Protein AF-0000000076751255 (afdb_homodimer)

Secondary structure (DSSP, 8-state):
---HHHHHHHTSS--EEEEETTS-SS---EEE--EE-TTS-EEEEE-TTSHHHHHHHH--EEEEEEE--TTSPPEEEEEEEEEEEE-TTHHHHHHHHHHHHS-TTSHHHHHHHHHHHHS--EEEEEEEEEEEEEE-/---HHHHHHHTSS--EEEEETTS-SS---EEE--EE-TTS-EEEEE-TTSHHHHHHHH--EEEEEEE--TTSPPEEEEEEEEEEEE-TTHHHHHHHHHHHHS-TTSHHHHHHHHHHHHS--EEEEEEEEEEEEEE-

Radius of gyration: 18.72 Å; Cα contacts (8 Å, |Δi|>4): 586; chains: 2; bounding box: 38×51×43 Å

Organism: NCBI:txid927661

Solvent-accessible surface area (backbone atoms only — not comparable to full-atom values): 14545 Å² total; per-residue (Å²): 122,84,44,74,68,52,50,60,59,52,68,45,79,54,59,26,35,39,23,55,45,58,52,60,86,41,41,73,54,40,82,37,69,65,42,70,46,93,87,64,34,41,34,33,64,43,49,74,82,38,67,67,52,58,30,35,75,76,32,37,33,27,18,37,31,34,57,54,58,69,89,45,62,57,33,36,42,36,40,26,23,46,46,48,82,37,66,72,63,14,61,61,48,50,51,54,48,46,61,61,56,43,65,62,85,38,68,69,46,40,49,50,49,54,55,57,65,71,46,73,47,20,21,40,36,33,43,66,75,44,65,47,71,49,77,96,121,85,45,73,66,50,50,60,60,53,69,48,78,54,58,28,35,39,23,53,43,56,52,60,85,40,42,74,53,41,82,37,71,64,41,71,44,95,88,64,33,40,34,32,65,44,50,74,84,36,67,66,53,59,31,36,76,75,32,37,34,26,17,38,31,34,58,55,58,68,89,45,62,56,32,36,41,35,41,27,22,47,46,47,82,35,67,72,62,14,61,61,49,50,51,54,47,45,60,62,56,43,66,62,86,39,66,71,47,40,50,50,48,53,55,57,64,70,44,73,46,20,20,41,38,31,42,67,75,46,65,50,72,50,76,97

Nearest PDB structures (foldseek):
  1vl7-assembly1_B  TM=7.101E-01  e=4.557E-07  Nostoc sp. PCC 7120 = FACHB-418
  2i02-assembly1_B  TM=7.663E-01  e=2.237E-06  Nostoc punctiforme PCC 73102
  2re7-assembly1_A-2  TM=7.285E-01  e=1.141E-06  Psychrobacter arcticus 273-4
  6vna-assembly1_A  TM=6.324E-01  e=8.403E-07  Paracoccus denitrificans PD1222
  2hhz-assembly1_A  TM=6.843E-01  e=1.300E-03  Streptococcus suis 89/1591

Foldseek 3Di:
DQDPVNQVVLLALFWKWKWDPQADVVTDTDTFFWHCDPVRKIKGKDACPDPSVVSCVVPQKMKIKTWDDPVDFTKMKMFIAGKDKAQPCRLVRLVVRLVRNHDCVPVVSVVVNVVVSVGRMIMIIGDGPDMDMDGD/DQDPVNQVVLLALFWKWKWDPQADVVTDTDTFFWHCDPVRKIKGKDACPDPSVVSCVVPQKMKIKTWDDPVDFTKMKMFIAGKDKAQPCRLVRLVVRLVRNHDCVPVVSVVVNVVVSVGRMIMIIGDGPDMDMDGD

InterPro domains:
  IPR011576 Pyridoxamine 5'-phosphate oxidase, N-terminal [PF01243] (3-101)
  IPR012349 FMN-binding split barrel [G3DSA:2.30.110.10] (2-134)
  IPR052019 F420H(2)-dependent biliverdin reductase/Heme oxygenase [PTHR35176] (2-105)

pLDDT: mean 97.46, std 2.15, range [82.62, 98.94]

Sequence (272 aa):
MLTAEDLEFLARPLLGFLTVAAGPTPPQPRPVWFEAADDGTVQLFTGPASVKVKRLSRDPRASIVVAAPVEERERWVSVAGRVTVEADGAHELAARLAAKYWDLDDPARAEDLKNLLAEEQVRLVIHPDAVHRFSYMLTAEDLEFLARPLLGFLTVAAGPTPPQPRPVWFEAADDGTVQLFTGPASVKVKRLSRDPRASIVVAAPVEERERWVSVAGRVTVEADGAHELAARLAAKYWDLDDPARAEDLKNLLAEEQVRLVIHPDAVHRFSY

Structure (mmCIF, N/CA/C/O backbone):
data_AF-0000000076751255-model_v1
#
loop_
_entity.id
_entity.type
_entity.pdbx_description
1 polymer "Pyridoxamine 5'-phosphate oxidase"
#
loop_
_atom_site.group_PDB
_atom_site.id
_atom_site.type_symbol
_atom_site.label_atom_id
_atom_site.label_alt_id
_atom_site.label_comp_id
_atom_site.label_asym_id
_atom_site.label_entity_id
_atom_site.label_seq_id
_atom_site.pdbx_PDB_ins_code
_atom_site.Cartn_x
_atom_site.Cartn_y
_atom_site.Cartn_z
_atom_site.occupancy
_atom_site.B_iso_or_equiv
_atom_site.auth_seq_id
_atom_site.auth_comp_id
_atom_site.auth_asym_id
_atom_site.auth_atom_id
_atom_site.pdbx_PDB_model_num
ATOM 1 N N . MET A 1 1 ? -5.867 12.898 -15.117 1 87.56 1 MET A N 1
ATOM 2 C CA . MET A 1 1 ? -6.629 13.68 -14.148 1 87.56 1 MET A CA 1
ATOM 3 C C . MET A 1 1 ? -7.609 12.789 -13.383 1 87.56 1 MET A C 1
ATOM 5 O O . MET A 1 1 ? -8.062 11.766 -13.898 1 87.56 1 MET A O 1
ATOM 9 N N . 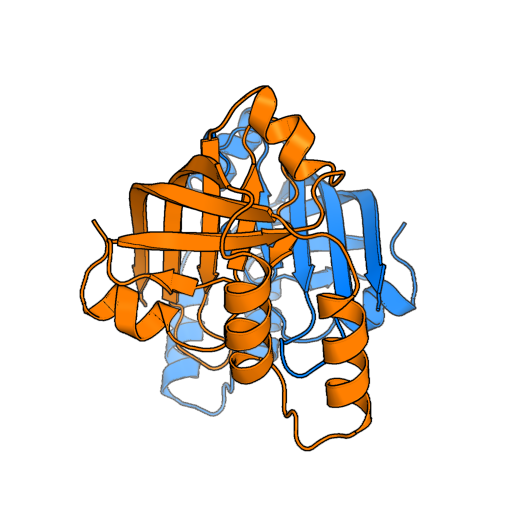LEU A 1 2 ? -7.805 13.164 -12.055 1 96.12 2 LEU A N 1
ATOM 10 C CA . LEU A 1 2 ? -8.766 12.422 -11.242 1 96.12 2 LEU A CA 1
ATOM 11 C C . LEU A 1 2 ? -10.18 12.617 -11.773 1 96.12 2 LEU A C 1
ATOM 13 O O . LEU A 1 2 ? -10.602 13.742 -12.039 1 96.12 2 LEU A O 1
ATOM 17 N N . THR A 1 3 ? -10.875 11.586 -11.953 1 95.75 3 THR A N 1
ATOM 18 C CA . THR A 1 3 ? -12.273 11.641 -12.375 1 95.75 3 THR A CA 1
ATOM 19 C C . THR A 1 3 ? -13.195 11.797 -11.172 1 95.75 3 THR A C 1
ATOM 21 O O . THR A 1 3 ? -12.75 11.711 -10.023 1 95.75 3 THR A O 1
ATOM 24 N N . ALA A 1 4 ? -14.469 12.07 -11.492 1 96.62 4 ALA A N 1
ATOM 25 C CA . ALA A 1 4 ? -15.461 12.133 -10.422 1 96.62 4 ALA A CA 1
ATOM 26 C C . ALA A 1 4 ? -15.531 10.812 -9.664 1 96.62 4 ALA A C 1
ATOM 28 O O . ALA A 1 4 ? -15.703 10.797 -8.445 1 96.62 4 ALA A O 1
ATOM 29 N N . GLU A 1 5 ? -15.422 9.695 -10.359 1 96.44 5 GLU A N 1
ATOM 30 C CA . GLU A 1 5 ? -15.445 8.367 -9.75 1 96.44 5 GLU A CA 1
ATOM 31 C C . GLU A 1 5 ? -14.227 8.156 -8.852 1 96.44 5 GLU A C 1
ATOM 33 O O . GLU A 1 5 ? -14.336 7.562 -7.777 1 96.44 5 GLU A O 1
ATOM 38 N N . ASP A 1 6 ? -13.031 8.625 -9.352 1 97.5 6 ASP A N 1
ATOM 39 C CA . ASP A 1 6 ? -11.836 8.562 -8.508 1 97.5 6 ASP A CA 1
ATOM 40 C C . ASP A 1 6 ? -12.039 9.312 -7.199 1 97.5 6 ASP A C 1
ATOM 42 O O . ASP A 1 6 ? -11.727 8.797 -6.125 1 97.5 6 ASP A O 1
ATOM 46 N N . LEU A 1 7 ? -12.57 10.492 -7.32 1 98 7 LEU A N 1
ATOM 47 C CA . LEU A 1 7 ? -12.742 11.359 -6.156 1 98 7 LEU A CA 1
ATOM 48 C C . LEU A 1 7 ? -13.727 10.742 -5.164 1 98 7 LEU A C 1
ATOM 50 O O . LEU A 1 7 ? -13.523 10.828 -3.953 1 98 7 LEU A O 1
ATOM 54 N N . GLU A 1 8 ? -14.82 10.172 -5.656 1 97.69 8 GLU A N 1
ATOM 55 C CA . GLU A 1 8 ? -15.773 9.477 -4.797 1 97.69 8 GLU A CA 1
ATOM 56 C C . GLU A 1 8 ? -15.102 8.32 -4.059 1 97.69 8 GLU A C 1
ATOM 58 O O . GLU A 1 8 ? -15.32 8.133 -2.861 1 97.69 8 GLU A O 1
ATOM 63 N N . PHE A 1 9 ? -14.32 7.59 -4.754 1 98.25 9 PHE A N 1
ATOM 64 C CA . PHE A 1 9 ? -13.602 6.461 -4.184 1 98.25 9 PHE A CA 1
ATOM 65 C C . PHE A 1 9 ? -12.602 6.93 -3.133 1 98.25 9 PHE A C 1
ATOM 67 O O . PHE A 1 9 ? -12.555 6.383 -2.029 1 98.25 9 PHE A O 1
ATOM 74 N N . LEU A 1 10 ? -11.852 7.988 -3.439 1 98.5 10 LEU A N 1
ATOM 75 C CA . LEU A 1 10 ? -10.773 8.484 -2.588 1 98.5 10 LEU A CA 1
ATOM 76 C C . LEU A 1 10 ? -11.328 9.219 -1.378 1 98.5 10 LEU A C 1
ATOM 78 O O . LEU A 1 10 ? -10.602 9.492 -0.42 1 98.5 10 LEU A O 1
ATOM 82 N N . ALA A 1 11 ? -12.609 9.555 -1.373 1 98.31 11 ALA A N 1
ATOM 83 C CA . ALA A 1 11 ? -13.234 10.25 -0.251 1 98.31 11 ALA A CA 1
ATOM 84 C C . ALA A 1 11 ? -13.484 9.297 0.915 1 98.31 11 ALA A C 1
ATOM 86 O O . ALA A 1 11 ? -13.766 9.734 2.031 1 98.31 11 ALA A O 1
ATOM 87 N N . ARG A 1 12 ? -13.398 8.016 0.653 1 98.19 12 ARG A N 1
ATOM 88 C CA . ARG A 1 12 ? -13.602 7.004 1.688 1 98.19 12 ARG A CA 1
ATOM 89 C C . ARG A 1 12 ? -12.445 6.992 2.678 1 98.19 12 ARG A C 1
ATOM 91 O O . ARG A 1 12 ? -11.336 7.402 2.344 1 98.19 12 ARG A O 1
ATOM 98 N N . PRO A 1 13 ? -12.695 6.516 3.91 1 98.19 13 PRO A N 1
ATOM 99 C CA . PRO A 1 13 ? -11.617 6.418 4.895 1 98.19 13 PRO A CA 1
ATOM 100 C C . PRO A 1 13 ? -10.695 5.223 4.652 1 98.19 13 PRO A C 1
ATOM 102 O O . PRO A 1 13 ? -10.68 4.281 5.449 1 98.19 13 PRO A O 1
ATOM 105 N N . LEU A 1 14 ? -9.961 5.273 3.59 1 98.5 14 LEU A N 1
ATOM 106 C CA . LEU A 1 14 ? -9.008 4.254 3.17 1 98.5 14 LEU A CA 1
ATOM 107 C C . LEU A 1 14 ? -7.574 4.742 3.367 1 98.5 14 LEU A C 1
ATOM 109 O O . LEU A 1 14 ? -7.301 5.938 3.264 1 98.5 14 LEU A O 1
ATOM 113 N N . LEU A 1 15 ? -6.723 3.82 3.664 1 98.75 15 LEU A N 1
ATOM 114 C CA . LEU A 1 15 ? -5.309 4.176 3.732 1 98.75 15 LEU A CA 1
ATOM 115 C C . LEU A 1 15 ? -4.742 4.418 2.338 1 98.75 15 LEU A C 1
ATOM 117 O O . LEU A 1 15 ? -5.098 3.715 1.389 1 98.75 15 LEU A O 1
ATOM 121 N N . GLY A 1 16 ? -3.924 5.391 2.213 1 98.88 16 GLY A N 1
ATOM 122 C CA . GLY A 1 16 ? -3.027 5.504 1.074 1 98.88 16 GLY A CA 1
ATOM 123 C C . GLY A 1 16 ? -1.645 4.945 1.345 1 98.88 16 GLY A C 1
ATOM 124 O O . GLY A 1 16 ? -1.127 5.062 2.457 1 98.88 16 GLY A O 1
ATOM 125 N N . PHE A 1 17 ? -1.048 4.41 0.388 1 98.94 17 PHE A N 1
ATOM 126 C CA . PHE A 1 17 ? 0.333 3.955 0.495 1 98.94 17 PHE A CA 1
ATOM 127 C C . PHE A 1 17 ? 1.267 4.875 -0.286 1 98.94 17 PHE A C 1
ATOM 129 O O . PHE A 1 17 ? 1.294 4.836 -1.518 1 98.94 17 PHE A O 1
ATOM 136 N N . LEU A 1 18 ? 2.037 5.672 0.457 1 98.94 18 LEU A N 1
ATOM 137 C CA . LEU A 1 18 ? 2.889 6.734 -0.069 1 98.94 18 LEU A CA 1
ATOM 138 C C . LEU A 1 18 ? 4.297 6.215 -0.342 1 98.94 18 LEU A C 1
ATOM 140 O O . LEU A 1 18 ? 4.895 5.551 0.508 1 98.94 18 LEU A O 1
ATOM 144 N N . THR A 1 19 ? 4.812 6.465 -1.508 1 98.81 19 THR A N 1
ATOM 145 C CA . THR A 1 19 ? 6.219 6.242 -1.834 1 98.81 19 THR A CA 1
ATOM 146 C C . THR A 1 19 ? 6.855 7.516 -2.383 1 98.81 19 THR A C 1
ATOM 148 O O . THR A 1 19 ? 6.344 8.109 -3.336 1 98.81 19 THR A O 1
ATOM 151 N N . VAL A 1 20 ? 7.887 7.949 -1.725 1 98.62 20 VAL A N 1
ATOM 152 C CA . VAL A 1 20 ? 8.641 9.078 -2.258 1 98.62 20 VAL A CA 1
ATOM 153 C C . VAL A 1 20 ? 9.766 8.57 -3.16 1 98.62 20 VAL A C 1
ATOM 155 O O . VAL A 1 20 ? 10.336 7.508 -2.912 1 98.62 20 VAL A O 1
ATOM 158 N N . ALA A 1 21 ? 10.133 9.305 -4.156 1 98.31 21 ALA A N 1
ATOM 159 C CA . ALA A 1 21 ? 11.047 8.875 -5.211 1 98.31 21 ALA A CA 1
ATOM 160 C C . ALA A 1 21 ? 12.445 8.633 -4.656 1 98.31 21 ALA A C 1
ATOM 162 O O . ALA A 1 21 ? 13.125 7.688 -5.066 1 98.31 21 ALA A O 1
ATOM 163 N N . ALA A 1 22 ? 12.898 9.438 -3.76 1 97.94 22 ALA A N 1
ATOM 164 C CA . ALA A 1 22 ? 14.266 9.352 -3.25 1 97.94 22 ALA A CA 1
ATOM 165 C C . ALA A 1 22 ? 14.352 8.391 -2.07 1 97.94 22 ALA A C 1
ATOM 167 O O . ALA A 1 22 ? 15.219 8.539 -1.202 1 97.94 22 ALA A O 1
ATOM 168 N N . GLY A 1 23 ? 13.375 7.441 -2.01 1 95.88 23 GLY A N 1
ATOM 169 C CA . GLY A 1 23 ? 13.375 6.449 -0.946 1 95.88 23 GLY A CA 1
ATOM 170 C C . GLY A 1 23 ? 14.328 5.301 -1.198 1 95.88 23 GLY A C 1
ATOM 171 O O . GLY A 1 23 ? 15.117 5.34 -2.148 1 95.88 23 GLY A O 1
ATOM 172 N N . PRO A 1 24 ? 14.273 4.336 -0.383 1 95.19 24 PRO A N 1
ATOM 173 C CA . PRO A 1 24 ? 15.156 3.17 -0.523 1 95.19 24 PRO A CA 1
ATOM 174 C C . PRO A 1 24 ? 14.828 2.334 -1.759 1 95.19 24 PRO A C 1
ATOM 176 O O . PRO A 1 24 ? 13.758 2.486 -2.348 1 95.19 24 PRO A O 1
ATOM 179 N N . THR A 1 25 ? 15.758 1.505 -2.111 1 96.5 25 THR A N 1
ATOM 180 C CA . THR A 1 25 ? 15.555 0.46 -3.109 1 96.5 25 THR A CA 1
ATOM 181 C C . THR A 1 25 ? 15.789 -0.92 -2.502 1 96.5 25 THR A C 1
ATOM 183 O O . THR A 1 25 ? 16.859 -1.192 -1.958 1 96.5 25 THR A O 1
ATOM 186 N N . PRO A 1 26 ? 14.875 -1.793 -2.533 1 98.12 26 PRO A N 1
ATOM 187 C CA . PRO A 1 26 ? 13.547 -1.591 -3.111 1 98.12 26 PRO A CA 1
ATOM 188 C C . PRO A 1 26 ? 12.688 -0.622 -2.299 1 98.12 26 PRO A C 1
ATOM 190 O O . PRO A 1 26 ? 12.82 -0.553 -1.074 1 98.12 26 PRO A O 1
ATOM 193 N N . PRO A 1 27 ? 11.812 0.073 -3.043 1 98.19 27 PRO A N 1
ATOM 194 C CA . PRO A 1 27 ? 10.93 1.013 -2.35 1 98.19 27 PRO A CA 1
ATOM 195 C C . PRO A 1 27 ? 10.023 0.328 -1.327 1 98.19 27 PRO A C 1
ATOM 197 O O . PRO A 1 27 ? 9.586 -0.803 -1.547 1 98.19 27 PRO A O 1
ATOM 200 N N . GLN A 1 28 ? 9.773 0.96 -0.227 1 98.31 28 GLN A N 1
ATOM 201 C CA . GLN A 1 28 ? 8.914 0.495 0.856 1 98.31 28 GLN A CA 1
ATOM 202 C C . GLN A 1 28 ? 7.867 1.545 1.217 1 98.31 28 GLN A C 1
ATOM 204 O O . GLN A 1 28 ? 8.094 2.375 2.102 1 98.31 28 GLN A O 1
ATOM 209 N N . PRO A 1 29 ? 6.715 1.514 0.538 1 98.5 29 PRO A N 1
ATOM 210 C CA . PRO A 1 29 ? 5.676 2.518 0.783 1 98.5 29 PRO A CA 1
ATOM 211 C C . PRO A 1 29 ? 5.207 2.537 2.234 1 98.5 29 PRO A C 1
ATOM 213 O O . PRO A 1 29 ? 5.371 1.549 2.955 1 98.5 29 PRO A O 1
ATOM 216 N N . ARG A 1 30 ? 4.633 3.609 2.688 1 98.25 30 ARG A N 1
ATOM 217 C CA . ARG A 1 30 ? 4.094 3.738 4.035 1 98.25 30 ARG A CA 1
ATOM 218 C C . ARG A 1 30 ? 2.604 4.066 4 1 98.25 30 ARG A C 1
ATOM 220 O O . ARG A 1 30 ? 2.158 4.863 3.17 1 98.25 30 ARG A O 1
ATOM 227 N N . PRO A 1 31 ? 1.853 3.389 4.898 1 98.56 31 PRO A N 1
ATOM 228 C CA . PRO A 1 31 ? 0.443 3.771 5.012 1 98.56 31 PRO A CA 1
ATOM 229 C C . PRO A 1 31 ? 0.255 5.164 5.605 1 98.56 31 PRO A C 1
ATOM 231 O O . PRO A 1 31 ? 0.884 5.5 6.613 1 98.56 31 PRO A O 1
ATOM 234 N N . VAL A 1 32 ? -0.586 5.949 4.98 1 98.69 32 VAL A N 1
ATOM 235 C CA . VAL A 1 32 ? -0.829 7.316 5.438 1 98.69 32 VAL A CA 1
ATOM 236 C C . VAL A 1 32 ? -2.312 7.648 5.305 1 98.69 32 VAL A C 1
ATOM 238 O O . VAL A 1 32 ? -3.033 7.004 4.535 1 98.69 32 VAL A O 1
ATOM 241 N N . TRP A 1 33 ? -2.766 8.648 6.078 1 98.75 33 TRP A N 1
ATOM 242 C CA . TRP A 1 33 ? -4.023 9.336 5.805 1 98.75 33 TRP A CA 1
ATOM 243 C C . TRP A 1 33 ? -3.854 10.352 4.684 1 98.75 33 TRP A C 1
ATOM 245 O O . TRP A 1 33 ? -2.758 10.883 4.48 1 98.75 33 TRP A O 1
ATOM 255 N N . PHE A 1 34 ? -4.918 10.586 3.984 1 98.94 34 PHE A N 1
ATOM 256 C CA . PHE A 1 34 ? -4.855 11.562 2.906 1 98.94 34 PHE A CA 1
ATOM 257 C C . PHE A 1 34 ? -6.234 12.156 2.633 1 98.94 34 PHE A C 1
ATOM 259 O O . PHE A 1 34 ? -7.246 11.633 3.104 1 98.94 34 PHE A O 1
ATOM 266 N N . GLU A 1 35 ? -6.199 13.234 1.931 1 98.81 35 GLU A N 1
ATOM 267 C CA . GLU A 1 35 ? -7.398 13.883 1.406 1 98.81 35 GLU A CA 1
ATOM 268 C C . GLU A 1 35 ? -7.234 14.234 -0.071 1 98.81 35 GLU A C 1
ATOM 270 O O . GLU A 1 35 ? -6.23 14.836 -0.465 1 98.81 35 GLU A O 1
ATOM 275 N N . ALA A 1 36 ? -8.141 13.719 -0.882 1 98.56 36 ALA A N 1
ATOM 276 C CA . ALA A 1 36 ? -8.273 14.281 -2.223 1 98.56 36 ALA A CA 1
ATOM 277 C C . ALA A 1 36 ? -9.047 15.602 -2.189 1 98.56 36 ALA A C 1
ATOM 279 O O . ALA A 1 36 ? -10.258 15.609 -1.984 1 98.56 36 ALA A O 1
ATOM 280 N N . ALA A 1 37 ? -8.297 16.688 -2.455 1 97.19 37 ALA A N 1
ATOM 281 C CA . ALA A 1 37 ? -8.867 18.016 -2.254 1 97.19 37 ALA A CA 1
ATOM 282 C C . ALA A 1 37 ? -9.641 18.469 -3.486 1 97.19 37 ALA A C 1
ATOM 284 O O . ALA A 1 37 ? -9.477 17.906 -4.574 1 97.19 37 ALA A O 1
ATOM 285 N N . ASP A 1 38 ? -10.438 19.531 -3.328 1 94.31 38 ASP A N 1
ATOM 286 C CA . ASP A 1 38 ? -11.281 20.062 -4.391 1 94.31 38 ASP A CA 1
ATOM 287 C C . ASP A 1 38 ? -10.438 20.641 -5.523 1 94.31 38 ASP A C 1
ATOM 289 O O . ASP A 1 38 ? -10.867 20.656 -6.68 1 94.31 38 ASP A O 1
ATOM 293 N N . ASP A 1 39 ? -9.273 21.062 -5.215 1 94.81 39 ASP A N 1
ATOM 294 C CA . ASP A 1 39 ? -8.43 21.688 -6.234 1 94.81 39 ASP A CA 1
ATOM 295 C C . ASP A 1 39 ? -7.676 20.641 -7.039 1 94.81 39 ASP A C 1
ATOM 297 O O . ASP A 1 39 ? -6.824 20.969 -7.863 1 94.81 39 ASP A O 1
ATOM 301 N N . GLY A 1 40 ? -7.879 19.375 -6.785 1 95.25 40 GLY A N 1
ATOM 302 C CA . GLY A 1 40 ? -7.32 18.297 -7.574 1 95.25 40 GLY A CA 1
ATOM 303 C C . GLY A 1 40 ? -6.051 17.719 -6.98 1 95.25 40 GLY A C 1
ATOM 304 O O . GLY A 1 40 ? -5.508 16.734 -7.492 1 95.25 40 GLY A O 1
ATOM 305 N N . THR A 1 41 ? -5.586 18.312 -5.875 1 98.19 41 THR A N 1
ATOM 306 C CA . THR A 1 41 ? -4.375 17.797 -5.246 1 98.19 41 THR A CA 1
ATOM 307 C C . THR A 1 41 ? -4.715 16.688 -4.246 1 98.19 41 THR A C 1
ATOM 309 O O . THR A 1 41 ? -5.875 16.516 -3.873 1 98.19 41 THR A O 1
ATOM 312 N N . VAL A 1 42 ? -3.771 15.891 -3.951 1 98.94 42 VAL A N 1
ATOM 313 C CA . VAL A 1 42 ? -3.848 14.922 -2.855 1 98.94 42 VAL A CA 1
ATOM 314 C C . VAL A 1 42 ? -2.953 15.383 -1.705 1 98.94 42 VAL A C 1
ATOM 316 O O . VAL A 1 42 ? -1.761 15.633 -1.899 1 98.94 42 VAL A O 1
ATOM 319 N N . GLN A 1 43 ? -3.555 15.453 -0.514 1 98.88 43 GLN A N 1
ATOM 320 C CA . GLN A 1 43 ? -2.83 16.078 0.584 1 98.88 43 GLN A CA 1
ATOM 321 C C . GLN A 1 43 ? -2.746 15.156 1.793 1 98.88 43 GLN A C 1
ATOM 323 O O . GLN A 1 43 ? -3.697 14.438 2.096 1 98.88 43 GLN A O 1
ATOM 328 N N . LEU A 1 44 ? -1.619 15.203 2.43 1 98.88 44 LEU A N 1
ATOM 329 C CA . LEU A 1 44 ? -1.396 14.531 3.705 1 98.88 44 LEU A CA 1
ATOM 330 C C . LEU A 1 44 ? -0.574 15.406 4.645 1 98.88 44 LEU A C 1
ATOM 332 O O . LEU A 1 44 ? -0.154 16.5 4.27 1 98.88 44 LEU A O 1
ATOM 336 N N . PHE A 1 45 ? -0.415 14.953 5.898 1 98.81 45 PHE A N 1
ATOM 337 C CA . PHE A 1 45 ? 0.371 15.719 6.859 1 98.81 45 PHE A CA 1
ATOM 338 C C . PHE A 1 45 ? 1.457 14.852 7.484 1 98.81 45 PHE A C 1
ATOM 340 O O . PHE A 1 45 ? 1.365 13.625 7.461 1 98.81 45 PHE A O 1
ATOM 347 N N . THR A 1 46 ? 2.443 15.43 7.895 1 98.56 46 THR A N 1
ATOM 348 C CA . THR A 1 46 ? 3.555 14.766 8.562 1 98.56 46 THR A CA 1
ATOM 349 C C . THR A 1 46 ? 4.34 15.75 9.422 1 98.56 46 THR A C 1
ATOM 351 O O . THR A 1 46 ? 4.156 16.969 9.32 1 98.56 46 THR A O 1
ATOM 354 N N . GLY A 1 47 ? 5.102 15.234 10.414 1 97.94 47 GLY A N 1
ATOM 355 C CA . GLY A 1 47 ? 6.051 16.094 11.102 1 97.94 47 GLY A CA 1
ATOM 356 C C . GLY A 1 47 ? 7.109 16.672 10.18 1 97.94 47 GLY A C 1
ATOM 357 O O . GLY A 1 47 ? 7.59 15.992 9.273 1 97.94 47 GLY A O 1
ATOM 358 N N . PRO A 1 48 ? 7.531 17.953 10.391 1 97.62 48 PRO A N 1
ATOM 359 C CA . PRO A 1 48 ? 8.477 18.609 9.492 1 97.62 48 PRO A CA 1
ATOM 360 C C . PRO A 1 48 ? 9.844 17.938 9.469 1 97.62 48 PRO A C 1
ATOM 362 O O . PRO A 1 48 ? 10.609 18.109 8.516 1 97.62 48 PRO A O 1
ATOM 365 N N . ALA A 1 49 ? 10.18 17.156 10.477 1 97.06 49 ALA A N 1
ATOM 366 C CA . ALA A 1 49 ? 11.492 16.516 10.586 1 97.06 49 ALA A CA 1
ATOM 367 C C . ALA A 1 49 ? 11.453 15.078 10.086 1 97.06 49 ALA A C 1
ATOM 369 O O . ALA A 1 49 ? 12.438 14.344 10.219 1 97.06 49 ALA A O 1
ATOM 370 N N . SER A 1 50 ? 10.352 14.68 9.516 1 97.44 50 SER A N 1
ATOM 371 C CA . SER A 1 50 ? 10.211 13.305 9.062 1 97.44 50 SER A CA 1
ATOM 372 C C . SER A 1 50 ? 11.188 12.992 7.926 1 97.44 50 SER A C 1
ATOM 374 O O . SER A 1 50 ? 11.586 13.898 7.188 1 97.44 50 SER A O 1
ATOM 376 N N . VAL A 1 51 ? 11.516 11.773 7.758 1 96.81 51 VAL A N 1
ATOM 377 C CA . VAL A 1 51 ? 12.438 11.297 6.73 1 96.81 51 VAL A CA 1
ATOM 378 C C . VAL A 1 51 ? 11.867 11.586 5.344 1 96.81 51 VAL A C 1
ATOM 380 O O . VAL A 1 51 ? 12.609 11.906 4.414 1 96.81 51 VAL A O 1
ATOM 383 N N . LYS A 1 52 ? 10.555 11.469 5.199 1 97.62 52 LYS A N 1
ATOM 384 C CA . LYS A 1 52 ? 9.961 11.688 3.883 1 97.62 52 LYS A CA 1
ATOM 385 C C . LYS A 1 52 ? 10.102 13.148 3.453 1 97.62 52 LYS A C 1
ATOM 387 O O . LYS A 1 52 ? 10.266 13.438 2.268 1 97.62 52 LYS A O 1
ATOM 392 N N . VAL A 1 53 ? 10.031 14.055 4.363 1 98.06 53 VAL A N 1
ATOM 393 C CA . VAL A 1 53 ? 10.234 15.461 4.035 1 98.06 53 VAL A CA 1
ATOM 394 C C . VAL A 1 53 ? 11.664 15.672 3.547 1 98.06 53 VAL A C 1
ATOM 396 O O . VAL A 1 53 ? 11.883 16.344 2.537 1 98.06 53 VAL A O 1
ATOM 399 N N . LYS A 1 54 ? 12.586 15.117 4.262 1 97.94 54 LYS A N 1
ATOM 400 C CA . LYS A 1 54 ? 13.984 15.211 3.855 1 97.94 54 LYS A CA 1
ATOM 401 C C . LYS A 1 54 ? 14.195 14.625 2.463 1 97.94 54 LYS A C 1
ATOM 403 O O . LYS A 1 54 ? 14.883 15.219 1.63 1 97.94 54 LYS A O 1
ATOM 408 N N . ARG A 1 55 ? 13.625 13.516 2.174 1 98.19 55 ARG A N 1
ATOM 409 C CA . ARG A 1 55 ? 13.773 12.844 0.886 1 98.19 55 ARG A CA 1
ATOM 410 C C . ARG A 1 55 ? 13.133 13.656 -0.234 1 98.19 55 ARG A C 1
ATOM 412 O O . ARG A 1 55 ? 13.641 13.688 -1.356 1 98.19 55 ARG A O 1
ATOM 419 N N . LEU A 1 56 ? 12.047 14.305 0.1 1 98.38 56 LEU A N 1
ATOM 420 C CA . LEU A 1 56 ? 11.328 15.102 -0.889 1 98.38 56 LEU A CA 1
ATOM 421 C C . LEU A 1 56 ? 12.156 16.312 -1.312 1 98.38 56 LEU A C 1
ATOM 423 O O . LEU A 1 56 ? 11.977 16.844 -2.412 1 98.38 56 LEU A O 1
ATOM 427 N N . SER A 1 57 ? 13.039 16.766 -0.484 1 97.12 57 SER A N 1
ATOM 428 C CA . SER A 1 57 ? 13.922 17.859 -0.849 1 97.12 57 SER A CA 1
ATOM 429 C C . SER A 1 57 ? 14.93 17.422 -1.908 1 97.12 57 SER A C 1
ATOM 431 O O . SER A 1 57 ? 15.422 18.25 -2.682 1 97.12 57 SER A O 1
ATOM 433 N N . ARG A 1 58 ? 15.195 16.156 -1.987 1 97.69 58 ARG A N 1
ATOM 434 C CA . ARG A 1 58 ? 16.141 15.609 -2.961 1 97.69 58 ARG A CA 1
ATOM 435 C C . ARG A 1 58 ? 15.438 15.289 -4.281 1 97.69 58 ARG A C 1
ATOM 437 O O . ARG A 1 58 ? 16 15.523 -5.355 1 97.69 58 ARG A O 1
ATOM 444 N N . ASP A 1 59 ? 14.359 14.758 -4.234 1 98.56 59 ASP A N 1
ATOM 445 C CA . ASP A 1 59 ? 13.484 14.445 -5.359 1 98.56 59 ASP A CA 1
ATOM 446 C C . ASP A 1 59 ? 12.016 14.648 -4.984 1 98.56 59 ASP A C 1
ATOM 448 O O . ASP A 1 59 ? 11.461 13.875 -4.203 1 98.56 59 ASP A O 1
ATOM 452 N N . PRO A 1 60 ? 11.375 15.656 -5.441 1 98.69 60 PRO A N 1
ATOM 453 C CA . PRO A 1 60 ? 10.055 16.047 -4.949 1 98.69 60 PRO A CA 1
ATOM 454 C C . PRO A 1 60 ? 8.93 15.188 -5.512 1 98.69 60 PRO A C 1
ATOM 456 O O . PRO A 1 60 ? 7.754 15.492 -5.32 1 98.69 60 PRO A O 1
ATOM 459 N N . ARG A 1 61 ? 9.266 14.133 -6.215 1 98.88 61 ARG A N 1
ATOM 460 C CA . ARG A 1 61 ? 8.234 13.273 -6.789 1 98.88 61 ARG A CA 1
ATOM 461 C C . ARG A 1 61 ? 7.809 12.195 -5.797 1 98.88 61 ARG A C 1
ATOM 463 O O . ARG A 1 61 ? 8.641 11.664 -5.059 1 98.88 61 ARG A O 1
ATOM 470 N N . ALA A 1 62 ? 6.527 11.867 -5.797 1 98.94 62 ALA A N 1
ATOM 471 C CA . ALA A 1 62 ? 5.965 10.805 -4.969 1 98.94 62 ALA A CA 1
ATOM 472 C C . ALA A 1 62 ? 4.738 10.18 -5.633 1 98.94 62 ALA A C 1
ATOM 474 O O . ALA A 1 62 ? 4.227 10.711 -6.625 1 98.94 62 ALA A O 1
ATOM 475 N N . SER A 1 63 ? 4.348 9.078 -5.172 1 98.88 63 SER A N 1
ATOM 476 C CA . SER A 1 63 ? 3.076 8.461 -5.539 1 98.88 63 SER A CA 1
ATOM 477 C C . SER A 1 63 ? 2.293 8.023 -4.309 1 98.88 63 SER A C 1
ATOM 479 O O . SER A 1 63 ? 2.875 7.812 -3.24 1 98.88 63 SER A O 1
ATOM 481 N N . ILE A 1 64 ? 1.014 7.957 -4.418 1 98.94 64 ILE A N 1
ATOM 482 C CA . ILE A 1 64 ? 0.134 7.359 -3.42 1 98.94 64 ILE A CA 1
ATOM 483 C C . ILE A 1 64 ? -0.833 6.391 -4.094 1 98.94 64 ILE A C 1
ATOM 485 O O . ILE A 1 64 ? -1.427 6.715 -5.125 1 98.94 64 ILE A O 1
ATOM 489 N N . VAL A 1 65 ? -0.93 5.203 -3.557 1 98.88 65 VAL A N 1
ATOM 490 C CA . VAL A 1 65 ? -1.832 4.184 -4.078 1 98.88 65 VAL A CA 1
ATOM 491 C C . VAL A 1 65 ? -2.912 3.869 -3.045 1 98.88 65 VAL A C 1
ATOM 493 O O . VAL A 1 65 ? -2.617 3.707 -1.859 1 98.88 65 VAL A O 1
ATOM 496 N N . VAL A 1 66 ? -4.125 3.852 -3.475 1 98.88 66 VAL A N 1
ATOM 497 C CA . VAL A 1 66 ? -5.277 3.545 -2.635 1 98.88 66 VAL A CA 1
ATOM 498 C C . VAL A 1 66 ? -6.059 2.379 -3.234 1 98.88 66 VAL A C 1
ATOM 500 O O . VAL A 1 66 ? -6.398 2.395 -4.422 1 98.88 66 VAL A O 1
ATOM 503 N N . ALA A 1 67 ? -6.32 1.379 -2.42 1 98.75 67 ALA A N 1
ATOM 504 C CA . ALA A 1 67 ? -7.039 0.196 -2.891 1 98.75 67 ALA A CA 1
ATOM 505 C C . ALA A 1 67 ? -8.336 -0.004 -2.113 1 98.75 67 ALA A C 1
ATOM 507 O O . ALA A 1 67 ? -8.43 0.372 -0.943 1 98.75 67 ALA A O 1
ATOM 508 N N . ALA A 1 68 ? -9.32 -0.553 -2.748 1 98 68 ALA A N 1
ATOM 509 C CA . ALA A 1 68 ? -10.539 -0.99 -2.064 1 98 68 ALA A CA 1
ATOM 510 C C . ALA A 1 68 ? -10.242 -2.133 -1.097 1 98 68 ALA A C 1
ATOM 512 O O . ALA A 1 68 ? -9.281 -2.885 -1.29 1 98 68 ALA A O 1
ATOM 513 N N . PRO A 1 69 ? -11.016 -2.217 -0.057 1 95.5 69 PRO A N 1
ATOM 514 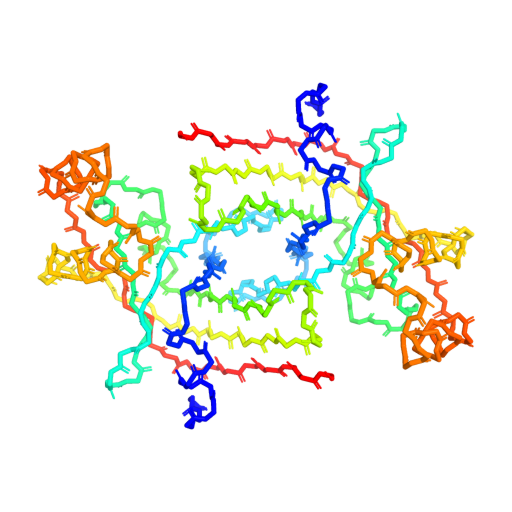C CA . PRO A 1 69 ? -10.844 -3.338 0.87 1 95.5 69 PRO A CA 1
ATOM 515 C C . PRO A 1 69 ? -10.961 -4.695 0.181 1 95.5 69 PRO A C 1
ATOM 517 O O . PRO A 1 69 ? -11.57 -4.805 -0.884 1 95.5 69 PRO A O 1
ATOM 520 N N . VAL A 1 70 ? -10.398 -5.688 0.837 1 92.19 70 VAL A N 1
ATOM 521 C CA . VAL A 1 70 ? -10.234 -7.008 0.241 1 92.19 70 VAL A CA 1
ATOM 522 C C . VAL A 1 70 ? -11.594 -7.656 0.025 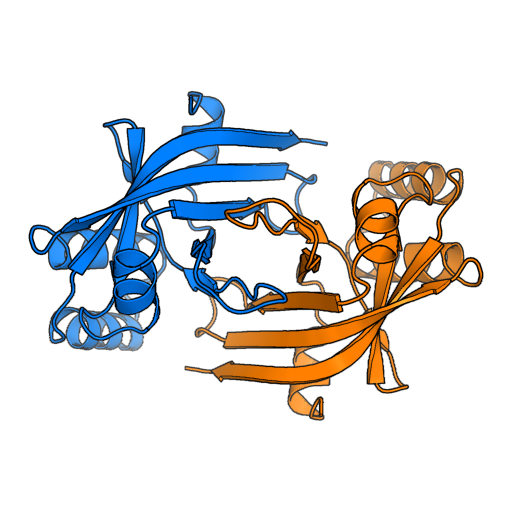1 92.19 70 VAL A C 1
ATOM 524 O O . VAL A 1 70 ? -11.734 -8.562 -0.8 1 92.19 70 VAL A O 1
ATOM 527 N N . GLU A 1 71 ? -12.648 -7.172 0.768 1 91.56 71 GLU A N 1
ATOM 528 C CA . GLU A 1 71 ? -13.984 -7.742 0.665 1 91.56 71 GLU A CA 1
ATOM 529 C C . GLU A 1 71 ? -14.688 -7.281 -0.609 1 91.56 71 GLU A C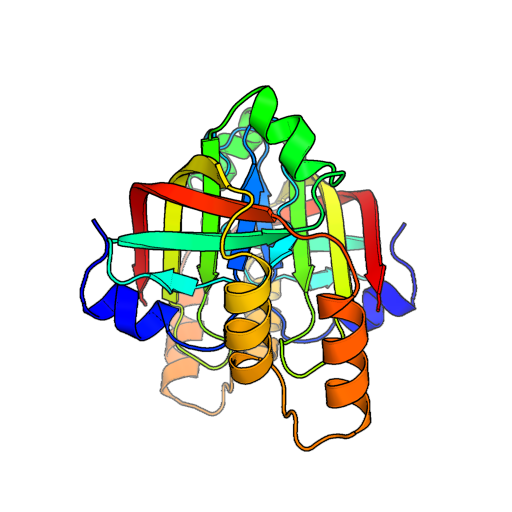 1
ATOM 531 O O . GLU A 1 71 ? -15.703 -7.852 -1.007 1 91.56 71 GLU A O 1
ATOM 536 N N . GLU A 1 72 ? -14.172 -6.277 -1.212 1 94.5 72 GLU A N 1
ATOM 537 C CA . GLU A 1 72 ? -14.734 -5.719 -2.436 1 94.5 72 GLU A CA 1
ATOM 538 C C . GLU A 1 72 ? -13.984 -6.215 -3.668 1 94.5 72 GLU A C 1
ATOM 540 O O . GLU A 1 72 ? -12.898 -6.789 -3.549 1 94.5 72 GLU A O 1
ATOM 545 N N . ARG A 1 73 ? -14.656 -6.047 -4.809 1 93.88 73 ARG A N 1
ATOM 546 C CA . ARG A 1 73 ? -13.922 -6.297 -6.043 1 93.88 73 ARG A CA 1
ATOM 547 C C . ARG A 1 73 ? -12.672 -5.414 -6.117 1 93.88 73 ARG A C 1
ATOM 549 O O . ARG A 1 73 ? -12.68 -4.281 -5.633 1 93.88 73 ARG A O 1
ATOM 556 N N . GLU A 1 74 ? -11.703 -6.027 -6.75 1 96.19 74 GLU A N 1
ATOM 557 C CA . GLU A 1 74 ? -10.43 -5.316 -6.797 1 96.19 74 GLU A CA 1
ATOM 558 C C . GLU A 1 74 ? -10.578 -3.955 -7.469 1 96.19 74 GLU A C 1
ATOM 560 O O . GLU A 1 74 ? -11.125 -3.857 -8.57 1 96.19 74 GLU A O 1
ATOM 565 N N . ARG A 1 75 ? -10.125 -2.953 -6.82 1 97.94 75 ARG A N 1
ATOM 566 C CA . ARG A 1 75 ? -10.055 -1.58 -7.305 1 97.94 75 ARG A CA 1
ATOM 567 C C . ARG A 1 75 ? -8.914 -0.818 -6.641 1 97.94 75 ARG A C 1
ATOM 569 O O . ARG A 1 75 ? -8.719 -0.919 -5.426 1 97.94 75 ARG A O 1
ATOM 576 N N . TRP A 1 76 ? -8.211 -0.112 -7.449 1 98.69 76 TRP A N 1
ATOM 577 C CA . TRP A 1 76 ? -7.223 0.789 -6.867 1 98.69 76 TRP A CA 1
ATOM 578 C C . TRP A 1 76 ? -6.945 1.969 -7.793 1 98.69 76 TRP A C 1
ATOM 580 O O . TRP A 1 76 ? -7.227 1.903 -8.992 1 98.69 76 TRP A O 1
ATOM 590 N N . VAL A 1 77 ? -6.508 3.041 -7.215 1 98.81 77 VAL A N 1
ATOM 591 C CA . VAL A 1 77 ? -6.082 4.258 -7.895 1 98.81 77 VAL A CA 1
ATOM 592 C C . VAL A 1 77 ? -4.668 4.633 -7.449 1 98.81 77 VAL A C 1
ATOM 594 O O . VAL A 1 77 ? -4.348 4.57 -6.262 1 98.81 77 VAL A O 1
ATOM 597 N N . SER A 1 78 ? -3.83 4.875 -8.422 1 98.81 78 SER A N 1
ATOM 598 C CA . SER A 1 78 ? -2.49 5.402 -8.172 1 98.81 78 SER A CA 1
ATOM 599 C C . SER A 1 78 ? -2.357 6.832 -8.688 1 98.81 78 SER A C 1
ATOM 601 O O . SER A 1 78 ? -2.689 7.121 -9.836 1 98.81 78 SER A O 1
ATOM 603 N N . VAL A 1 79 ? -1.904 7.707 -7.84 1 98.88 79 VAL A N 1
ATOM 604 C CA . VAL A 1 79 ? -1.651 9.109 -8.18 1 98.88 79 VAL A CA 1
ATOM 605 C C . VAL A 1 79 ? -0.169 9.422 -7.992 1 98.88 79 VAL A C 1
ATOM 607 O O . VAL A 1 79 ? 0.404 9.141 -6.938 1 98.88 79 VAL A O 1
ATOM 610 N N . ALA A 1 80 ? 0.458 9.922 -9.023 1 98.88 80 ALA A N 1
ATOM 611 C CA . ALA A 1 80 ? 1.862 10.32 -8.945 1 98.88 80 ALA A CA 1
ATOM 612 C C . ALA A 1 80 ? 2.049 11.766 -9.398 1 98.88 80 ALA A C 1
ATOM 614 O O . ALA A 1 80 ? 1.324 12.25 -10.266 1 98.88 80 ALA A O 1
ATOM 615 N N . GLY A 1 81 ? 2.965 12.398 -8.734 1 98.75 81 GLY A N 1
ATOM 616 C CA . GLY A 1 81 ? 3.271 13.758 -9.125 1 98.75 81 GLY A CA 1
ATOM 617 C C . GLY A 1 81 ? 4.281 14.43 -8.211 1 98.75 81 GLY A C 1
ATOM 618 O O . GLY A 1 81 ? 4.871 13.781 -7.348 1 98.75 81 GLY A O 1
ATOM 619 N N . ARG A 1 82 ? 4.496 15.727 -8.484 1 98.75 82 ARG A N 1
ATOM 620 C CA . ARG A 1 82 ? 5.398 16.531 -7.664 1 98.75 82 ARG A CA 1
ATOM 621 C C . ARG A 1 82 ? 4.746 16.906 -6.336 1 98.75 82 ARG A C 1
ATOM 623 O O . ARG A 1 82 ? 3.553 17.203 -6.285 1 98.75 82 ARG A O 1
ATOM 630 N N . VAL A 1 83 ? 5.574 16.969 -5.305 1 98.94 83 VAL A N 1
ATOM 631 C CA . VAL A 1 83 ? 5.078 17.281 -3.967 1 98.94 83 VAL A CA 1
ATOM 632 C C . VAL A 1 83 ? 5.637 18.625 -3.508 1 98.94 83 VAL A C 1
ATOM 634 O O . VAL A 1 83 ? 6.832 18.906 -3.672 1 98.94 83 VAL A O 1
ATOM 637 N N . THR A 1 84 ? 4.77 19.453 -3.027 1 98.75 84 THR A N 1
ATOM 638 C CA . THR A 1 84 ? 5.199 20.625 -2.273 1 98.75 84 THR A CA 1
ATOM 639 C C . THR A 1 84 ? 4.973 20.422 -0.778 1 98.75 84 THR A C 1
ATOM 641 O O . THR A 1 84 ? 4.012 19.766 -0.376 1 98.75 84 THR A O 1
ATOM 644 N N . VAL A 1 85 ? 5.871 20.922 0.025 1 98.62 85 VAL A N 1
ATOM 645 C CA . VAL A 1 85 ? 5.75 20.922 1.479 1 98.62 85 VAL A CA 1
ATOM 646 C C . VAL A 1 85 ? 5.285 22.281 1.967 1 98.62 85 VAL A C 1
ATOM 648 O O . VAL A 1 85 ? 5.957 23.297 1.738 1 98.62 85 VAL A O 1
ATOM 651 N N . GLU A 1 86 ? 4.105 22.219 2.627 1 98.12 86 GLU A N 1
ATOM 652 C CA . GLU A 1 86 ? 3.488 23.484 3.029 1 98.12 86 GLU A CA 1
ATOM 653 C C . GLU A 1 86 ? 3.266 23.531 4.539 1 98.12 86 GLU A C 1
ATOM 655 O O . GLU A 1 86 ? 2.777 22.562 5.129 1 98.12 86 GLU A O 1
ATOM 660 N N . ALA A 1 87 ? 3.51 24.641 5.203 1 91.81 87 ALA A N 1
ATOM 661 C CA . ALA A 1 87 ? 3.387 24.781 6.652 1 91.81 87 ALA A CA 1
ATOM 662 C C . ALA A 1 87 ? 1.961 25.156 7.051 1 91.81 87 ALA A C 1
ATOM 664 O O . ALA A 1 87 ? 1.505 24.797 8.141 1 91.81 87 ALA A O 1
ATOM 665 N N . ASP A 1 88 ? 1.329 25.797 6.18 1 95 88 ASP A N 1
ATOM 666 C CA . ASP A 1 88 ? 0.006 26.312 6.527 1 95 88 ASP A CA 1
ATOM 667 C C . ASP A 1 88 ? -1.06 25.219 6.367 1 95 88 ASP A C 1
ATOM 669 O O . ASP A 1 88 ? -0.967 24.375 5.473 1 95 88 ASP A O 1
ATOM 673 N N . GLY A 1 89 ? -2.014 25.188 7.23 1 97.69 89 GLY A N 1
ATOM 674 C CA . GLY A 1 89 ? -3.205 24.375 7.074 1 97.69 89 GLY A CA 1
ATOM 675 C C . GLY A 1 89 ? -3 22.938 7.512 1 97.69 89 GLY A C 1
ATOM 676 O O . GLY A 1 89 ? -3.902 22.109 7.379 1 97.69 89 GLY A O 1
ATOM 677 N N . ALA A 1 90 ? -1.815 22.641 7.988 1 98.25 90 ALA A N 1
ATOM 678 C CA . ALA A 1 90 ? -1.501 21.25 8.32 1 98.25 90 ALA A CA 1
ATOM 679 C C . ALA A 1 90 ? -2.355 20.766 9.492 1 98.25 90 ALA A C 1
ATOM 681 O O . ALA A 1 90 ? -2.871 19.641 9.461 1 98.25 90 ALA A O 1
ATOM 682 N N . HIS A 1 91 ? -2.51 21.594 10.523 1 98.19 91 HIS A N 1
ATOM 683 C CA . HIS A 1 91 ? -3.309 21.188 11.68 1 98.19 91 HIS A CA 1
ATOM 684 C C . HIS A 1 91 ? -4.781 21.062 11.312 1 98.19 91 HIS A C 1
ATOM 686 O O . HIS A 1 91 ? -5.473 20.172 11.797 1 98.19 91 HIS A O 1
ATOM 692 N N . GLU A 1 92 ? -5.285 21.953 10.461 1 98.38 92 GLU A N 1
ATOM 693 C CA . GLU A 1 92 ? -6.66 21.844 9.992 1 98.38 92 GLU A CA 1
ATOM 694 C C . GLU A 1 92 ? -6.871 20.547 9.211 1 98.38 92 GLU A C 1
ATOM 696 O O . GLU A 1 92 ? -7.891 19.875 9.375 1 98.38 92 GLU A O 1
ATOM 701 N N . LEU A 1 93 ? -5.945 20.234 8.344 1 98.62 93 LEU A N 1
ATOM 702 C CA . LEU A 1 93 ? -6.004 18.984 7.598 1 98.62 93 LEU A CA 1
ATOM 703 C C . LEU A 1 93 ? -5.992 17.781 8.539 1 98.62 93 LEU A C 1
ATOM 705 O O . LEU A 1 93 ? -6.805 16.859 8.391 1 98.62 93 LEU A O 1
ATOM 709 N N . ALA A 1 94 ? -5.051 17.781 9.5 1 98.38 94 ALA A N 1
ATOM 710 C CA . ALA A 1 94 ? -4.949 16.688 10.469 1 98.38 94 ALA A CA 1
ATOM 711 C C . ALA A 1 94 ? -6.273 16.484 11.203 1 98.38 94 ALA A C 1
ATOM 713 O O . ALA A 1 94 ? -6.711 15.352 11.398 1 98.38 94 ALA A O 1
ATOM 714 N N . ALA A 1 95 ? -6.914 17.594 11.57 1 98.44 95 ALA A N 1
ATOM 715 C CA . ALA A 1 95 ? -8.18 17.516 12.289 1 98.44 95 ALA A CA 1
ATOM 716 C C . ALA A 1 95 ? -9.273 16.906 11.414 1 98.44 95 ALA A C 1
ATOM 718 O O . ALA A 1 95 ? -10.047 16.062 11.875 1 98.44 95 ALA A O 1
ATOM 719 N N . ARG A 1 96 ? -9.352 17.344 10.148 1 98.38 96 ARG A N 1
ATOM 720 C CA . ARG A 1 96 ? -10.352 16.797 9.234 1 98.38 96 ARG A CA 1
ATOM 721 C C . ARG A 1 96 ? -10.125 15.305 9.023 1 98.38 96 ARG A C 1
ATOM 723 O O . ARG A 1 96 ? -11.078 14.523 9.008 1 98.38 96 ARG A O 1
ATOM 730 N N . LEU A 1 97 ? -8.867 14.898 8.883 1 98.62 97 LEU A N 1
ATOM 731 C CA . L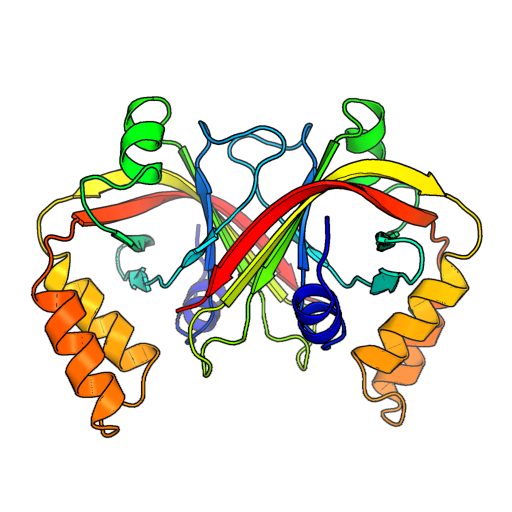EU A 1 97 ? -8.555 13.5 8.641 1 98.62 97 LEU A CA 1
ATOM 732 C C . LEU A 1 97 ? -8.812 12.664 9.891 1 98.62 97 LEU A C 1
ATOM 734 O O . LEU A 1 97 ? -9.312 11.539 9.797 1 98.62 97 LEU A O 1
ATOM 738 N N . ALA A 1 98 ? -8.461 13.211 11.062 1 98.25 98 ALA A N 1
ATOM 739 C CA . ALA A 1 98 ? -8.781 12.5 12.297 1 98.25 98 ALA A CA 1
ATOM 740 C C . ALA A 1 98 ? -10.281 12.219 12.398 1 98.25 98 ALA A C 1
ATOM 742 O O . ALA A 1 98 ? -10.688 11.125 12.781 1 98.25 98 ALA A O 1
ATOM 743 N N . ALA A 1 99 ? -11.094 13.195 12.055 1 97.81 99 ALA A N 1
ATOM 744 C CA . ALA A 1 99 ? -12.547 13.047 12.109 1 97.81 99 ALA A CA 1
ATOM 745 C C . ALA A 1 99 ? -13.023 12.023 11.078 1 97.81 99 ALA A C 1
ATOM 747 O O . ALA A 1 99 ? -14.023 11.328 11.305 1 97.81 99 ALA A O 1
ATOM 748 N N . LYS A 1 100 ? -12.297 11.969 9.977 1 97.81 100 LYS A N 1
ATOM 749 C CA . LYS A 1 100 ? -12.641 11.031 8.914 1 97.81 100 LYS A CA 1
ATOM 750 C C . LYS A 1 100 ? -12.281 9.602 9.312 1 97.81 100 LYS A C 1
ATOM 752 O O . LYS A 1 100 ? -13.023 8.664 9.008 1 97.81 100 LYS A O 1
ATOM 757 N N . TYR A 1 101 ? -11.188 9.375 10.062 1 97.69 101 TYR A N 1
ATOM 758 C CA . TYR A 1 101 ? -10.602 8.055 10.234 1 97.69 101 TYR A CA 1
ATOM 759 C C . TYR A 1 101 ? -10.859 7.52 11.633 1 97.69 101 TYR A C 1
ATOM 761 O O . TYR A 1 101 ? -10.734 6.316 11.883 1 97.69 101 TYR A O 1
ATOM 769 N N . TRP A 1 102 ? -11.203 8.367 12.57 1 97 102 TRP A N 1
ATOM 770 C CA . TRP A 1 102 ? -11.383 7.949 13.953 1 97 102 TRP A CA 1
ATOM 771 C C . TRP A 1 102 ? -12.805 8.25 14.43 1 97 102 TRP A C 1
ATOM 773 O O . TRP A 1 102 ? -13.461 9.156 13.914 1 97 102 TRP A O 1
ATOM 783 N N . ASP A 1 103 ? -13.273 7.438 15.383 1 96.19 103 ASP A N 1
ATOM 784 C CA . ASP A 1 103 ? -14.414 7.82 16.203 1 96.19 103 ASP A CA 1
ATOM 785 C C . ASP A 1 103 ? -13.984 8.75 17.344 1 96.19 103 ASP A C 1
ATOM 787 O O . ASP A 1 103 ? -13.492 8.289 18.375 1 96.19 103 ASP A O 1
ATOM 791 N N . LEU A 1 104 ? -14.281 9.992 17.219 1 96.38 104 LEU A N 1
ATOM 792 C CA . LEU A 1 104 ? -13.742 10.984 18.141 1 96.38 104 LEU A CA 1
ATOM 793 C C . LEU A 1 104 ? -14.609 11.078 19.391 1 96.38 104 LEU A C 1
ATOM 795 O O . LEU A 1 104 ? -14.258 11.789 20.344 1 96.38 104 LEU A O 1
ATOM 799 N N . ASP A 1 105 ? -15.727 10.32 19.391 1 96.75 105 ASP A N 1
ATOM 800 C CA . ASP A 1 105 ? -16.484 10.164 20.625 1 96.75 105 ASP A CA 1
ATOM 801 C C . ASP A 1 105 ? -15.766 9.227 21.594 1 96.75 105 ASP A C 1
ATOM 803 O O . ASP A 1 105 ? -16.078 9.18 22.781 1 96.75 105 ASP A O 1
ATOM 807 N N . ASP A 1 106 ? -14.883 8.469 21.078 1 96.38 106 ASP A N 1
ATOM 808 C CA . ASP A 1 106 ? -13.992 7.664 21.922 1 96.38 106 ASP A CA 1
ATOM 809 C C . ASP A 1 106 ? -12.961 8.539 22.625 1 96.38 106 ASP A C 1
ATOM 811 O O . ASP A 1 106 ? -12.148 9.195 21.984 1 96.38 106 ASP A O 1
ATOM 815 N N . PRO A 1 107 ? -13.008 8.531 23.969 1 97.25 107 PRO A N 1
ATOM 816 C CA . PRO A 1 107 ? -12.086 9.398 24.703 1 97.25 107 PRO A CA 1
ATOM 817 C C . PRO A 1 107 ? -10.617 9.125 24.359 1 97.25 107 PRO A C 1
ATOM 819 O O . PRO A 1 107 ? -9.797 10.055 24.359 1 97.25 107 PRO A O 1
ATOM 822 N N . ALA A 1 108 ? -10.305 7.93 24.125 1 95.94 108 ALA A N 1
ATOM 823 C CA . ALA A 1 108 ? -8.93 7.598 23.766 1 95.94 108 ALA A CA 1
ATOM 824 C C . ALA A 1 108 ? -8.539 8.273 22.453 1 95.94 108 ALA A C 1
ATOM 826 O O . ALA A 1 108 ? -7.426 8.781 22.312 1 95.94 108 ALA A O 1
ATOM 827 N N . ARG A 1 109 ? -9.398 8.352 21.516 1 96.62 109 ARG A N 1
ATOM 828 C CA . ARG A 1 109 ? -9.117 8.977 20.234 1 96.62 109 ARG A CA 1
ATOM 829 C C . ARG A 1 109 ? -9.117 10.492 20.344 1 96.62 109 ARG A C 1
ATOM 831 O O . ARG A 1 109 ? -8.352 11.18 19.656 1 96.62 109 ARG A O 1
ATOM 838 N N . ALA A 1 110 ? -9.969 10.961 21.156 1 97.19 110 ALA A N 1
ATOM 839 C CA . ALA A 1 110 ? -9.945 12.406 21.406 1 97.19 110 ALA A CA 1
ATOM 840 C C . ALA A 1 110 ? -8.594 12.844 21.969 1 97.19 110 ALA A C 1
ATOM 842 O O . ALA A 1 110 ? -8.07 13.891 21.594 1 97.19 110 ALA A O 1
ATOM 843 N N . GLU A 1 111 ? -8.086 12.016 22.859 1 97.69 111 GLU A N 1
ATOM 844 C CA . GLU A 1 111 ? -6.773 12.305 23.406 1 97.69 111 GLU A CA 1
ATOM 845 C C . GLU A 1 111 ? -5.68 12.18 22.359 1 97.69 111 GLU A C 1
ATOM 847 O O . GLU A 1 111 ? -4.758 12.992 22.297 1 97.69 111 GLU A O 1
ATOM 852 N N . ASP A 1 112 ? -5.766 11.156 21.516 1 96.44 112 ASP A N 1
ATOM 853 C CA . ASP A 1 112 ? -4.824 11 20.406 1 96.44 112 ASP A CA 1
ATOM 854 C C . ASP A 1 112 ? -4.812 12.242 19.516 1 96.44 112 ASP A C 1
ATOM 856 O O . ASP A 1 112 ? -3.748 12.688 19.078 1 96.44 112 ASP A O 1
ATOM 860 N N . LEU A 1 113 ? -5.996 12.766 19.266 1 97.56 113 LEU A N 1
ATOM 861 C CA . LEU A 1 113 ? -6.098 13.953 18.406 1 97.56 113 LEU A CA 1
ATOM 862 C C . LEU A 1 113 ? -5.426 15.148 19.062 1 97.56 113 LEU A C 1
ATOM 864 O O . LEU A 1 113 ? -4.711 15.906 18.406 1 97.56 113 LEU A O 1
ATOM 868 N N . LYS A 1 114 ? -5.68 15.328 20.344 1 98.06 114 LYS A N 1
ATOM 869 C CA . LYS A 1 114 ? -5.035 16.422 21.078 1 98.06 114 LYS A CA 1
ATOM 870 C C . LYS A 1 114 ? -3.516 16.328 20.953 1 98.06 114 LYS A C 1
ATOM 872 O O . LYS A 1 114 ? -2.85 17.344 20.703 1 98.06 114 LYS A O 1
ATOM 877 N N . ASN A 1 115 ? -2.984 15.109 21.109 1 97.69 115 ASN A N 1
ATOM 878 C CA . ASN A 1 115 ? -1.545 14.898 21 1 97.69 115 ASN A CA 1
ATOM 879 C C . ASN A 1 115 ? -1.05 15.188 19.578 1 97.69 115 ASN A C 1
ATOM 881 O O . ASN A 1 115 ? 0.01 15.789 19.406 1 97.69 115 ASN A O 1
ATOM 885 N N . LEU A 1 116 ? -1.813 14.75 18.625 1 96.94 116 LEU A N 1
ATOM 886 C CA . LEU A 1 116 ? -1.488 14.992 17.219 1 96.94 116 LEU A CA 1
ATOM 887 C C . LEU A 1 116 ? -1.41 16.484 16.938 1 96.94 116 LEU A C 1
ATOM 889 O O . LEU A 1 116 ? -0.47 16.953 16.281 1 96.94 116 LEU A O 1
ATOM 893 N N . LEU A 1 117 ? -2.307 17.234 17.484 1 97.56 117 LEU A N 1
ATOM 894 C CA . LEU A 1 117 ? -2.404 18.672 17.188 1 97.56 117 LEU A CA 1
ATOM 895 C C . LEU A 1 117 ? -1.415 19.469 18.031 1 97.56 117 LEU A C 1
ATOM 897 O O . LEU A 1 117 ? -1.164 20.641 17.75 1 97.56 117 LEU A O 1
ATOM 901 N N . ALA A 1 118 ? -0.852 18.844 19.031 1 98.06 118 ALA A N 1
ATOM 902 C CA . ALA A 1 118 ? 0.163 19.484 19.859 1 98.06 118 ALA A CA 1
ATOM 903 C C . ALA A 1 118 ? 1.526 19.469 19.172 1 98.06 118 ALA A C 1
ATOM 905 O O . ALA A 1 118 ? 2.43 20.219 19.547 1 98.06 118 ALA A O 1
ATOM 906 N N . GLU A 1 119 ? 1.692 18.578 18.234 1 97.31 119 GLU A N 1
ATOM 907 C CA . GLU A 1 119 ? 2.949 18.469 17.5 1 97.31 119 GLU A CA 1
ATOM 908 C C . GLU A 1 119 ? 2.947 19.359 16.266 1 97.31 119 GLU A C 1
ATOM 910 O O . GLU A 1 119 ? 1.89 19.656 15.695 1 97.31 119 GLU A O 1
ATOM 915 N N . GLU A 1 120 ? 4.184 19.844 15.883 1 97.88 120 GLU A N 1
ATOM 916 C CA . GLU A 1 120 ? 4.293 20.562 14.617 1 97.88 120 GLU A CA 1
ATOM 917 C C . GLU A 1 120 ? 4 19.656 13.438 1 97.88 120 GLU A C 1
ATOM 919 O O . GLU A 1 120 ? 4.449 18.5 13.406 1 97.88 120 GLU A O 1
ATOM 924 N N . GLN A 1 121 ? 3.189 20.219 12.531 1 98.31 121 GLN A N 1
ATOM 925 C CA . GLN A 1 121 ? 2.844 19.484 11.312 1 98.31 121 GLN A CA 1
ATOM 926 C C . GLN A 1 121 ? 3.096 20.328 10.07 1 98.31 121 GLN A C 1
ATOM 928 O O . GLN A 1 121 ? 3.047 21.562 10.133 1 98.31 121 GLN A O 1
ATOM 933 N N . VAL A 1 122 ? 3.424 19.688 8.969 1 98.69 122 VAL A N 1
ATOM 934 C CA . VAL A 1 122 ? 3.395 20.281 7.637 1 98.69 122 VAL A CA 1
ATOM 935 C C . VAL A 1 122 ? 2.486 19.453 6.727 1 98.69 122 VAL A C 1
ATOM 937 O O . VAL A 1 122 ? 2.174 18.297 7.031 1 98.69 122 VAL A O 1
ATOM 940 N N . ARG A 1 123 ? 2.014 20.109 5.668 1 98.69 123 ARG A N 1
ATOM 941 C CA . ARG A 1 123 ? 1.257 19.406 4.637 1 98.69 123 ARG A CA 1
ATOM 942 C C . ARG A 1 123 ? 2.168 18.953 3.496 1 98.69 123 ARG A C 1
ATOM 944 O O . ARG A 1 123 ? 3.047 19.703 3.068 1 98.69 123 ARG A O 1
ATOM 951 N N . LEU A 1 124 ? 2.051 17.75 3.105 1 98.94 124 LEU A N 1
ATOM 952 C CA . LEU A 1 124 ? 2.531 17.297 1.804 1 98.94 124 LEU A CA 1
ATOM 953 C C . LEU A 1 124 ? 1.421 17.359 0.761 1 98.94 124 LEU A C 1
ATOM 955 O O . LEU A 1 124 ? 0.357 16.766 0.943 1 98.94 124 LEU A O 1
ATOM 959 N N . VAL A 1 125 ? 1.67 18.156 -0.29 1 98.94 125 VAL A N 1
ATOM 960 C CA . VAL A 1 125 ? 0.677 18.344 -1.342 1 98.94 125 VAL A CA 1
ATOM 961 C C . VAL A 1 125 ? 1.172 17.703 -2.639 1 98.94 125 VAL A C 1
ATOM 963 O O . VAL A 1 125 ? 2.105 18.203 -3.27 1 98.94 125 VAL A O 1
ATOM 966 N N . ILE A 1 126 ? 0.561 16.594 -3.031 1 98.94 126 ILE A N 1
ATOM 967 C CA . ILE A 1 126 ? 0.881 15.945 -4.297 1 98.94 126 ILE A CA 1
ATOM 968 C C . ILE A 1 126 ? 0.089 16.594 -5.426 1 98.94 126 ILE A C 1
ATOM 970 O O . ILE A 1 126 ? -1.143 16.656 -5.379 1 98.94 126 ILE A O 1
ATOM 974 N N . HIS A 1 127 ? 0.812 17.141 -6.352 1 98.81 127 HIS A N 1
ATOM 975 C CA . HIS A 1 127 ? 0.235 17.656 -7.582 1 98.81 127 HIS A CA 1
ATOM 976 C C . HIS A 1 127 ? 0.237 16.609 -8.688 1 98.81 127 HIS A C 1
ATOM 978 O O . HIS A 1 127 ? 1.277 16.344 -9.289 1 98.81 127 HIS A O 1
ATOM 984 N N . PRO A 1 128 ? -0.959 16.062 -9 1 98.25 128 PRO A N 1
ATOM 985 C CA . PRO A 1 128 ? -0.992 14.875 -9.867 1 98.25 128 PRO A CA 1
ATOM 986 C C . PRO A 1 128 ? -0.476 15.164 -11.273 1 98.25 128 PRO A C 1
ATOM 988 O O . PRO A 1 128 ? -0.92 16.125 -11.914 1 98.25 128 PRO A O 1
ATOM 991 N N . ASP A 1 129 ? 0.481 14.336 -11.734 1 97.12 129 ASP A N 1
ATOM 992 C CA . ASP A 1 129 ? 0.961 14.344 -13.109 1 97.12 129 ASP A CA 1
ATOM 993 C C . ASP A 1 129 ? 0.542 13.078 -13.844 1 97.12 129 ASP A C 1
ATOM 995 O O . ASP A 1 129 ? 0.523 13.047 -15.078 1 97.12 129 ASP A O 1
ATOM 999 N N . ALA A 1 130 ? 0.273 12.023 -13.133 1 97.94 130 ALA A N 1
ATOM 1000 C CA . ALA A 1 130 ? -0.156 10.742 -13.68 1 97.94 130 ALA A CA 1
ATOM 1001 C C . ALA A 1 130 ? -1.144 10.047 -12.742 1 97.94 130 ALA A C 1
ATOM 1003 O O . ALA A 1 130 ? -0.972 10.07 -11.516 1 97.94 130 ALA A O 1
ATOM 1004 N N . VAL A 1 131 ? -2.18 9.523 -13.305 1 98.31 131 VAL A N 1
ATOM 1005 C CA . VAL A 1 131 ? -3.156 8.727 -12.57 1 98.31 131 VAL A CA 1
ATOM 1006 C C . VAL A 1 131 ? -3.352 7.379 -13.266 1 98.31 131 VAL A C 1
ATOM 1008 O O . VAL A 1 131 ? -3.578 7.328 -14.477 1 98.31 131 VAL A O 1
ATOM 1011 N N . HIS A 1 132 ? -3.156 6.312 -12.547 1 98 132 HIS A N 1
ATOM 1012 C CA . HIS A 1 132 ? -3.451 4.965 -13.023 1 98 132 HIS A CA 1
ATOM 1013 C C . HIS A 1 132 ? -4.527 4.309 -12.164 1 98 132 HIS A C 1
ATOM 1015 O O . HIS A 1 132 ? -4.648 4.605 -10.977 1 98 132 HIS A O 1
ATOM 1021 N N . ARG A 1 133 ? -5.324 3.58 -12.734 1 97.62 133 ARG A N 1
ATOM 1022 C CA . ARG A 1 133 ? -6.406 2.938 -12 1 97.62 133 ARG A CA 1
ATOM 1023 C C . ARG A 1 133 ? -6.672 1.533 -12.531 1 97.62 133 ARG A C 1
ATOM 1025 O O . ARG A 1 133 ? -6.348 1.227 -13.68 1 97.62 133 ARG A O 1
ATOM 1032 N N . PHE A 1 134 ? -7.172 0.692 -11.766 1 97.19 134 PHE A N 1
ATOM 1033 C CA . PHE A 1 134 ? -7.637 -0.655 -12.078 1 97.19 134 PHE A CA 1
ATOM 1034 C C . PHE A 1 134 ? -8.945 -0.957 -11.352 1 97.19 134 PHE A C 1
ATOM 1036 O O . PHE A 1 134 ? -9.117 -0.578 -10.188 1 97.19 134 PHE A O 1
ATOM 1043 N N . SER A 1 135 ? -9.875 -1.488 -12.109 1 91.5 135 SER A N 1
ATOM 1044 C CA . SER A 1 135 ? -11.125 -1.959 -11.516 1 91.5 135 SER A CA 1
ATOM 1045 C C . SER A 1 135 ? -11.562 -3.283 -12.133 1 91.5 135 SER A C 1
ATOM 1047 O O . SER A 1 135 ? -11.531 -3.445 -13.359 1 91.5 135 SER A O 1
ATOM 1049 N N . TYR A 1 136 ? -11.703 -4.312 -11.297 1 82.62 136 TYR A N 1
ATOM 1050 C CA . TYR A 1 136 ? -12.211 -5.609 -11.734 1 82.62 136 TYR A CA 1
ATOM 1051 C C . TYR A 1 136 ? -13.602 -5.871 -11.156 1 82.62 136 TYR A C 1
ATOM 1053 O O . TYR A 1 136 ? -13.867 -5.562 -9.992 1 82.62 136 TYR A O 1
ATOM 1061 N N . MET B 1 1 ? 14.359 -10.766 10.711 1 87.5 1 MET B N 1
ATOM 1062 C CA . MET B 1 1 ? 13.555 -11.977 10.594 1 87.5 1 MET B CA 1
ATOM 1063 C C . MET B 1 1 ? 12.141 -11.734 11.109 1 87.5 1 MET B C 1
ATOM 1065 O O . MET B 1 1 ? 11.922 -10.891 11.984 1 87.5 1 MET B O 1
ATOM 1069 N N . LEU B 1 2 ? 11.148 -12.438 10.414 1 96.06 2 LEU B N 1
ATOM 1070 C CA . LEU B 1 2 ? 9.766 -12.336 10.859 1 96.06 2 LEU B CA 1
ATOM 1071 C C . LEU B 1 2 ? 9.586 -12.961 12.234 1 96.06 2 LEU B C 1
ATOM 1073 O O . LEU B 1 2 ? 10.055 -14.078 12.477 1 96.06 2 LEU B O 1
ATOM 1077 N N . THR B 1 3 ? 8.992 -12.289 13.102 1 95.81 3 THR B N 1
ATOM 1078 C CA . THR B 1 3 ? 8.688 -12.805 14.43 1 95.81 3 THR B CA 1
ATOM 1079 C C . THR B 1 3 ? 7.375 -13.578 14.43 1 95.81 3 THR B C 1
ATOM 1081 O O . THR B 1 3 ? 6.648 -13.562 13.43 1 95.81 3 THR B O 1
ATOM 1084 N N . ALA B 1 4 ? 7.133 -14.258 15.555 1 96.56 4 ALA B N 1
ATOM 1085 C CA . ALA B 1 4 ? 5.852 -14.945 15.695 1 96.56 4 ALA B CA 1
ATOM 1086 C C . ALA B 1 4 ? 4.688 -13.961 15.594 1 96.56 4 ALA B C 1
ATOM 1088 O O . ALA B 1 4 ? 3.646 -14.281 15.016 1 96.56 4 ALA B O 1
ATOM 1089 N N . GLU B 1 5 ? 4.836 -12.781 16.156 1 96.44 5 GLU B N 1
ATOM 1090 C CA . GLU B 1 5 ? 3.812 -11.742 16.094 1 96.44 5 GLU B CA 1
ATOM 1091 C C . GLU B 1 5 ? 3.598 -11.25 14.672 1 96.44 5 GLU B C 1
ATOM 1093 O O . GLU B 1 5 ? 2.463 -11 14.266 1 96.44 5 GLU B O 1
ATOM 1098 N N . ASP B 1 6 ? 4.738 -11.086 13.914 1 97.5 6 ASP B N 1
ATOM 1099 C CA . ASP B 1 6 ? 4.617 -10.727 12.508 1 97.5 6 ASP B CA 1
ATOM 1100 C C . ASP B 1 6 ? 3.791 -11.758 11.742 1 97.5 6 ASP B C 1
ATOM 1102 O O . ASP B 1 6 ? 2.889 -11.406 10.984 1 97.5 6 ASP B O 1
ATOM 1106 N N . LEU B 1 7 ? 4.109 -12.992 11.984 1 98 7 LEU B N 1
ATOM 1107 C CA . LEU B 1 7 ? 3.463 -14.078 11.258 1 98 7 LEU B CA 1
ATOM 1108 C C . LEU B 1 7 ? 1.976 -14.141 11.586 1 98 7 LEU B C 1
ATOM 1110 O O . LEU B 1 7 ? 1.151 -14.398 10.703 1 98 7 LEU B O 1
ATOM 1114 N N . GLU B 1 8 ? 1.62 -13.977 12.844 1 97.69 8 GLU B N 1
ATOM 1115 C CA . GLU B 1 8 ? 0.216 -13.914 13.242 1 97.69 8 GLU B CA 1
ATOM 1116 C C . GLU B 1 8 ? -0.511 -12.773 12.539 1 97.69 8 GLU B C 1
ATOM 1118 O O . GLU B 1 8 ? -1.631 -12.953 12.055 1 97.69 8 GLU B O 1
ATOM 1123 N N . PHE B 1 9 ? 0.113 -11.664 12.492 1 98.19 9 PHE B N 1
ATOM 1124 C CA . PHE B 1 9 ? -0.452 -10.484 11.836 1 98.19 9 PHE B CA 1
ATOM 1125 C C . PHE B 1 9 ? -0.619 -10.727 10.344 1 98.19 9 PHE B C 1
ATOM 1127 O O . PHE B 1 9 ? -1.682 -10.453 9.781 1 98.19 9 PHE B O 1
ATOM 1134 N N . LEU B 1 10 ? 0.4 -11.297 9.695 1 98.5 10 LEU B N 1
ATOM 1135 C CA . LEU B 1 10 ? 0.438 -11.492 8.25 1 98.5 10 LEU B CA 1
ATOM 1136 C C . LEU B 1 10 ? -0.479 -12.633 7.828 1 98.5 10 LEU B C 1
ATOM 1138 O O . LEU B 1 10 ? -0.779 -12.789 6.645 1 98.5 10 LEU B O 1
ATOM 1142 N N . ALA B 1 11 ? -0.952 -13.438 8.758 1 98.25 11 ALA B N 1
ATOM 1143 C CA . ALA B 1 11 ? -1.849 -14.555 8.453 1 98.25 11 ALA B CA 1
ATOM 1144 C C . ALA B 1 11 ? -3.264 -14.055 8.172 1 98.25 11 ALA B C 1
ATOM 1146 O O . ALA B 1 11 ? -4.098 -14.797 7.652 1 98.25 11 ALA B O 1
ATOM 1147 N N . ARG B 1 12 ? -3.531 -12.828 8.531 1 98.19 12 ARG B N 1
ATOM 1148 C CA . ARG B 1 12 ? -4.848 -12.234 8.312 1 98.19 12 ARG B CA 1
ATOM 1149 C C . ARG B 1 12 ? -5.082 -11.969 6.824 1 98.19 12 ARG B C 1
ATOM 1151 O O . ARG B 1 12 ? -4.129 -11.828 6.059 1 98.19 12 ARG B O 1
ATOM 1158 N N . PRO B 1 13 ? -6.363 -11.898 6.402 1 98.19 13 PRO B N 1
ATOM 1159 C CA . PRO B 1 13 ? -6.664 -11.594 5.004 1 98.19 13 PRO B CA 1
ATOM 1160 C C . PRO B 1 13 ? -6.516 -10.109 4.68 1 98.19 13 PRO B C 1
ATOM 1162 O O . PRO B 1 13 ? -7.512 -9.43 4.406 1 98.19 13 PRO B O 1
ATOM 1165 N N . LEU B 1 14 ? -5.309 -9.633 4.707 1 98.5 14 LEU B N 1
ATOM 1166 C CA . LEU B 1 14 ? -4.934 -8.258 4.418 1 98.5 14 LEU B CA 1
ATOM 1167 C C . LEU B 1 14 ? -4.215 -8.156 3.076 1 98.5 14 LEU B C 1
ATOM 1169 O O . LEU B 1 14 ? -3.52 -9.086 2.67 1 98.5 14 LEU B O 1
ATOM 1173 N N . LEU B 1 15 ? -4.422 -7.062 2.43 1 98.75 15 LEU B N 1
ATOM 1174 C CA . LEU B 1 15 ? -3.664 -6.832 1.205 1 98.75 15 LEU B CA 1
ATOM 1175 C C . LEU B 1 15 ? -2.205 -6.512 1.521 1 98.75 15 LEU B C 1
ATOM 1177 O O . LEU B 1 15 ? -1.915 -5.828 2.504 1 98.75 15 LEU B O 1
ATOM 1181 N N . GLY B 1 16 ? -1.325 -7.016 0.746 1 98.88 16 GLY B N 1
ATOM 1182 C CA . GLY B 1 16 ? 0.037 -6.508 0.683 1 98.88 16 GLY B CA 1
ATOM 1183 C C . GLY B 1 16 ? 0.251 -5.508 -0.438 1 98.88 16 GLY B C 1
ATOM 1184 O O . GLY B 1 16 ? -0.335 -5.641 -1.514 1 98.88 16 GLY B O 1
ATOM 1185 N N . PHE B 1 17 ? 1.075 -4.598 -0.247 1 98.94 17 PHE B N 1
ATOM 1186 C CA . PHE B 1 17 ? 1.46 -3.658 -1.296 1 98.94 17 PHE B CA 1
ATOM 1187 C C . PHE B 1 17 ? 2.883 -3.932 -1.77 1 98.94 17 PHE B C 1
ATOM 1189 O O . PHE B 1 17 ? 3.846 -3.625 -1.065 1 98.94 17 PHE B O 1
ATOM 1196 N N . LEU B 1 18 ? 2.98 -4.484 -2.971 1 98.94 18 LEU B N 1
ATOM 1197 C CA . LEU B 1 18 ? 4.223 -4.973 -3.561 1 98.94 18 LEU B CA 1
ATOM 1198 C C . LEU B 1 18 ? 4.891 -3.885 -4.395 1 98.94 18 LEU B C 1
ATOM 1200 O O . LEU B 1 18 ? 4.238 -3.234 -5.215 1 98.94 18 LEU B O 1
ATOM 1204 N N . THR B 1 19 ? 6.145 -3.652 -4.172 1 98.81 19 THR B N 1
ATOM 1205 C CA . THR B 1 19 ? 6.977 -2.816 -5.031 1 98.81 19 THR B CA 1
ATOM 1206 C C . THR B 1 19 ? 8.227 -3.574 -5.484 1 98.81 19 THR B C 1
ATOM 1208 O O . THR B 1 19 ? 8.969 -4.105 -4.656 1 98.81 19 THR B O 1
ATOM 1211 N N . VAL B 1 20 ? 8.383 -3.674 -6.762 1 98.62 20 VAL B N 1
ATOM 1212 C CA . VAL B 1 20 ? 9.609 -4.266 -7.281 1 98.62 20 VAL B CA 1
ATOM 1213 C C . VAL B 1 20 ? 10.648 -3.172 -7.527 1 98.62 20 VAL B C 1
ATOM 1215 O O . VAL B 1 20 ? 10.297 -2.047 -7.891 1 98.62 20 VAL B O 1
ATOM 1218 N N . ALA B 1 21 ? 11.891 -3.463 -7.402 1 98.31 21 ALA B N 1
ATOM 1219 C CA . ALA B 1 21 ? 12.984 -2.492 -7.414 1 98.31 21 ALA B CA 1
ATOM 1220 C C . ALA B 1 21 ? 13.109 -1.829 -8.781 1 98.31 21 ALA B C 1
ATOM 1222 O O . ALA B 1 21 ? 13.375 -0.628 -8.875 1 98.31 21 ALA B O 1
ATOM 1223 N N . ALA B 1 22 ? 12.938 -2.547 -9.828 1 97.94 22 ALA B N 1
ATOM 1224 C CA . ALA B 1 22 ? 13.148 -2.031 -11.18 1 97.94 22 ALA B CA 1
ATOM 1225 C C . ALA B 1 22 ? 11.875 -1.395 -11.734 1 97.94 22 ALA B C 1
ATOM 1227 O O . ALA B 1 22 ? 11.664 -1.374 -12.945 1 97.94 22 ALA B O 1
ATOM 1228 N N . GLY B 1 23 ? 10.984 -0.966 -10.797 1 96 23 GLY B N 1
ATOM 1229 C CA . GLY B 1 23 ? 9.75 -0.312 -11.203 1 96 23 GLY B CA 1
ATOM 1230 C C . GLY B 1 23 ? 9.938 1.151 -11.555 1 96 23 GLY B C 1
ATOM 1231 O O . GLY B 1 23 ? 11.07 1.639 -11.617 1 96 23 GLY B O 1
ATOM 1232 N N . PRO B 1 24 ? 8.891 1.817 -11.789 1 95.25 24 PRO B N 1
ATOM 1233 C CA . PRO B 1 24 ? 8.945 3.238 -12.141 1 95.25 24 PRO B CA 1
ATOM 1234 C C . PRO B 1 24 ? 9.422 4.117 -10.984 1 95.25 24 PRO B C 1
ATOM 1236 O O . PRO B 1 24 ? 9.43 3.676 -9.836 1 95.25 24 PRO B O 1
ATOM 1239 N N . THR B 1 25 ? 9.812 5.305 -11.328 1 96.5 25 THR B N 1
ATOM 1240 C CA . THR B 1 25 ? 10.078 6.363 -10.352 1 96.5 25 THR B CA 1
ATOM 1241 C C . THR B 1 25 ? 9.156 7.555 -10.594 1 96.5 25 THR B C 1
ATOM 1243 O O . THR B 1 25 ? 9.133 8.117 -11.695 1 96.5 25 THR B O 1
ATOM 1246 N N . PRO B 1 26 ? 8.391 7.977 -9.68 1 98.12 26 PRO B N 1
ATOM 1247 C CA . PRO B 1 26 ? 8.289 7.383 -8.344 1 98.12 26 PRO B CA 1
ATOM 1248 C C . PRO B 1 26 ? 7.633 6.004 -8.352 1 98.12 26 PRO B C 1
ATOM 1250 O O . PRO B 1 26 ? 6.762 5.738 -9.18 1 98.12 26 PRO B O 1
ATOM 1253 N N . PRO B 1 27 ? 8.078 5.191 -7.379 1 98.25 27 PRO B N 1
ATOM 1254 C CA . PRO B 1 27 ? 7.496 3.85 -7.297 1 98.25 27 PRO B CA 1
ATOM 1255 C C . PRO B 1 27 ? 5.992 3.875 -7.027 1 98.25 27 PRO B C 1
ATOM 1257 O O . PRO B 1 27 ? 5.504 4.754 -6.312 1 98.25 27 PRO B O 1
ATOM 1260 N N . GLN B 1 28 ? 5.258 2.979 -7.605 1 98.38 28 GLN B N 1
ATOM 1261 C CA . GLN B 1 28 ? 3.816 2.814 -7.457 1 98.38 28 GLN B CA 1
ATOM 1262 C C . GLN B 1 28 ? 3.463 1.381 -7.07 1 98.38 28 GLN B C 1
ATOM 1264 O O . GLN B 1 28 ? 3.213 0.542 -7.938 1 98.38 28 GLN B O 1
ATOM 1269 N N . PRO B 1 29 ? 3.453 1.092 -5.762 1 98.5 29 PRO B N 1
ATOM 1270 C CA . PRO B 1 29 ? 3.174 -0.272 -5.305 1 98.5 29 PRO B CA 1
ATOM 1271 C C . PRO B 1 29 ? 1.819 -0.789 -5.785 1 98.5 29 PRO B C 1
ATOM 1273 O O . PRO B 1 29 ? 0.93 0.004 -6.102 1 98.5 29 PRO B O 1
ATOM 1276 N N . ARG B 1 30 ? 1.626 -2.07 -5.852 1 98.25 30 ARG B N 1
ATOM 1277 C CA . ARG B 1 30 ? 0.365 -2.693 -6.246 1 98.25 30 ARG B CA 1
ATOM 1278 C C . ARG B 1 30 ? -0.179 -3.578 -5.129 1 98.25 30 ARG B C 1
ATOM 1280 O O . ARG B 1 30 ? 0.579 -4.289 -4.469 1 98.25 30 ARG B O 1
ATOM 1287 N N . PRO B 1 31 ? -1.504 -3.471 -4.918 1 98.56 31 PRO B N 1
ATOM 1288 C CA . PRO B 1 31 ? -2.105 -4.402 -3.963 1 98.56 31 PRO B CA 1
ATOM 1289 C C . PRO B 1 31 ? -2.098 -5.848 -4.461 1 98.56 31 PRO B C 1
ATOM 1291 O O . PRO B 1 31 ? -2.443 -6.105 -5.617 1 98.56 31 PRO B O 1
ATOM 1294 N N . VAL B 1 32 ? -1.692 -6.75 -3.602 1 98.69 32 VAL B N 1
ATOM 1295 C CA . VAL B 1 32 ? -1.614 -8.156 -3.973 1 98.69 32 VAL B CA 1
ATOM 1296 C C . VAL B 1 32 ? -2.078 -9.023 -2.805 1 98.69 32 VAL B C 1
ATOM 1298 O O . VAL B 1 32 ? -2.08 -8.578 -1.655 1 98.69 32 VAL B O 1
ATOM 1301 N N . TRP B 1 33 ? -2.494 -10.273 -3.121 1 98.75 33 TRP B N 1
ATOM 1302 C CA . TRP B 1 33 ? -2.598 -11.336 -2.127 1 98.75 33 TRP B CA 1
ATOM 1303 C C . TRP B 1 33 ? -1.228 -11.93 -1.822 1 98.75 33 TRP B C 1
ATOM 1305 O O . TRP B 1 33 ? -0.332 -11.914 -2.67 1 98.75 33 TRP B O 1
ATOM 1315 N N . PHE B 1 34 ? -1.092 -12.422 -0.627 1 98.94 34 PHE B N 1
ATOM 1316 C CA . PHE B 1 34 ? 0.178 -13.031 -0.257 1 98.94 34 PHE B CA 1
ATOM 1317 C C . PHE B 1 34 ? -0.019 -14.055 0.853 1 98.94 34 PHE B C 1
ATOM 1319 O O . PHE B 1 34 ? -1.078 -14.102 1.482 1 98.94 34 PHE B O 1
ATOM 1326 N N . GLU B 1 35 ? 0.974 -14.844 1.011 1 98.81 35 GLU B N 1
ATOM 1327 C CA . GLU B 1 35 ? 1.085 -15.797 2.113 1 98.81 35 GLU B CA 1
ATOM 1328 C C . GLU B 1 35 ? 2.459 -15.719 2.77 1 98.81 35 GLU B C 1
ATOM 1330 O O . GLU B 1 35 ? 3.484 -15.766 2.086 1 98.81 35 GLU B O 1
ATOM 1335 N N . ALA B 1 36 ? 2.459 -15.453 4.062 1 98.56 36 ALA B N 1
ATOM 1336 C CA . ALA B 1 36 ? 3.676 -15.719 4.824 1 98.56 36 ALA B CA 1
ATOM 1337 C C . ALA B 1 36 ? 3.814 -17.203 5.133 1 98.56 36 ALA B C 1
ATOM 1339 O O . ALA B 1 36 ? 3.084 -17.75 5.969 1 98.56 36 ALA B O 1
ATOM 1340 N N . ALA B 1 37 ? 4.812 -17.812 4.48 1 97.19 37 ALA B N 1
ATOM 1341 C CA . ALA B 1 37 ? 4.918 -19.266 4.527 1 97.19 37 ALA B CA 1
ATOM 1342 C C . ALA B 1 37 ? 5.703 -19.719 5.758 1 97.19 37 ALA B C 1
ATOM 1344 O O . ALA B 1 37 ? 6.406 -18.922 6.379 1 97.19 37 ALA B O 1
ATOM 1345 N N . ASP B 1 38 ? 5.629 -21.016 6.062 1 94.25 38 ASP B N 1
ATOM 1346 C CA . ASP B 1 38 ? 6.273 -21.594 7.234 1 94.25 38 ASP B CA 1
ATOM 1347 C C . ASP B 1 38 ? 7.793 -21.531 7.113 1 94.25 38 ASP B C 1
ATOM 1349 O O . ASP B 1 38 ? 8.5 -21.469 8.125 1 94.25 38 ASP B O 1
ATOM 1353 N N . ASP B 1 39 ? 8.289 -21.516 5.922 1 94.69 39 ASP B N 1
ATOM 1354 C CA . ASP B 1 39 ? 9.734 -21.5 5.727 1 94.69 39 ASP B CA 1
ATOM 1355 C C . ASP B 1 39 ? 10.289 -20.094 5.828 1 94.69 39 ASP B C 1
ATOM 1357 O O . ASP B 1 39 ? 11.477 -19.859 5.574 1 94.69 39 ASP B O 1
ATOM 1361 N N . GLY B 1 40 ? 9.492 -19.109 6.102 1 95.31 40 GLY B N 1
ATOM 1362 C CA . GLY B 1 40 ? 9.938 -17.75 6.355 1 95.31 40 GLY B CA 1
ATOM 1363 C C . GLY B 1 40 ? 9.836 -16.859 5.133 1 95.31 40 GLY B C 1
ATOM 1364 O O . GLY B 1 40 ? 10.102 -15.656 5.215 1 95.31 40 GLY B O 1
ATOM 1365 N N . THR B 1 41 ? 9.43 -17.438 3.992 1 98.25 41 THR B N 1
ATOM 1366 C CA . THR B 1 41 ? 9.297 -16.641 2.783 1 98.25 41 THR B CA 1
ATOM 1367 C C . THR B 1 41 ? 7.914 -16 2.701 1 98.25 41 THR B C 1
ATOM 1369 O O . THR B 1 41 ? 7 -16.406 3.428 1 98.25 41 THR B O 1
ATOM 1372 N N . VAL B 1 42 ? 7.805 -14.969 1.962 1 98.94 42 VAL B N 1
ATOM 1373 C CA . VAL B 1 42 ? 6.523 -14.375 1.59 1 98.94 42 VAL B CA 1
ATOM 1374 C C . VAL B 1 42 ? 6.227 -14.672 0.12 1 98.94 42 VAL B C 1
ATOM 1376 O O . VAL B 1 42 ? 7.043 -14.375 -0.755 1 98.94 42 VAL B O 1
ATOM 1379 N N . GLN B 1 43 ? 5.035 -15.227 -0.113 1 98.88 43 GLN B N 1
ATOM 1380 C CA . GLN B 1 43 ? 4.77 -15.734 -1.455 1 98.88 43 GLN B CA 1
ATOM 1381 C C . GLN B 1 43 ? 3.49 -15.133 -2.027 1 98.88 43 GLN B C 1
ATOM 1383 O O . GLN B 1 43 ? 2.512 -14.938 -1.303 1 98.88 43 GLN B O 1
ATOM 1388 N N . LEU B 1 44 ? 3.549 -14.867 -3.297 1 98.88 44 LEU B N 1
ATOM 1389 C CA . LEU B 1 44 ? 2.383 -14.461 -4.07 1 98.88 44 LEU B CA 1
ATOM 1390 C C . LEU B 1 44 ? 2.389 -15.109 -5.449 1 98.88 44 LEU B C 1
ATOM 1392 O O . LEU B 1 44 ? 3.324 -15.836 -5.797 1 98.88 44 LEU B O 1
ATOM 1396 N N . PHE B 1 45 ? 1.306 -14.906 -6.203 1 98.81 45 PHE B N 1
ATOM 1397 C CA . PHE B 1 45 ? 1.233 -15.477 -7.543 1 98.81 45 PHE B CA 1
ATOM 1398 C C . PHE B 1 45 ? 0.909 -14.406 -8.57 1 98.81 45 PHE B C 1
ATOM 1400 O O . PHE B 1 45 ? 0.384 -13.344 -8.227 1 98.81 45 PHE B O 1
ATOM 1407 N N . THR B 1 46 ? 1.291 -14.617 -9.711 1 98.5 46 THR B N 1
ATOM 1408 C CA . THR B 1 46 ? 1.025 -13.711 -10.828 1 98.5 46 THR B CA 1
ATOM 1409 C C . THR B 1 46 ? 1.114 -14.453 -12.156 1 98.5 46 THR B C 1
ATOM 1411 O O . THR B 1 46 ? 1.599 -15.586 -12.211 1 98.5 46 THR B O 1
ATOM 1414 N N . GLY B 1 47 ? 0.496 -13.898 -13.227 1 97.94 47 GLY B N 1
ATOM 1415 C CA . GLY B 1 47 ? 0.749 -14.422 -14.555 1 97.94 47 GLY B CA 1
ATOM 1416 C C . GLY B 1 47 ? 2.203 -14.32 -14.969 1 97.94 47 GLY B C 1
ATOM 1417 O O . GLY B 1 47 ? 2.869 -13.328 -14.672 1 97.94 47 GLY B O 1
ATOM 1418 N N . PRO B 1 48 ? 2.758 -15.328 -15.703 1 97.62 48 PRO B N 1
ATOM 1419 C CA . PRO B 1 48 ? 4.176 -15.344 -16.062 1 97.62 48 PRO B CA 1
ATOM 1420 C C . PRO B 1 48 ? 4.566 -14.188 -16.984 1 97.62 48 PRO B C 1
ATOM 1422 O O . PRO B 1 48 ? 5.742 -13.836 -17.062 1 97.62 48 PRO B O 1
ATOM 1425 N N . ALA B 1 49 ? 3.611 -13.57 -17.656 1 97.06 49 ALA B N 1
ATOM 1426 C CA . ALA B 1 49 ? 3.898 -12.508 -18.625 1 97.06 49 ALA B CA 1
ATOM 1427 C C . ALA B 1 49 ? 3.689 -11.133 -18 1 97.06 49 ALA B C 1
ATOM 1429 O O . ALA B 1 49 ? 3.75 -10.117 -18.688 1 97.06 49 ALA B O 1
ATOM 1430 N N . SER B 1 50 ? 3.455 -11.094 -16.703 1 97.44 50 SER B N 1
ATOM 1431 C CA . SER B 1 50 ? 3.191 -9.828 -16.031 1 97.44 50 SER B CA 1
ATOM 1432 C C . SER B 1 50 ? 4.414 -8.914 -16.078 1 97.44 50 SER B C 1
ATOM 1434 O O . SER B 1 50 ? 5.547 -9.398 -16.156 1 97.44 50 SER B O 1
ATOM 1436 N N . VAL B 1 51 ? 4.215 -7.66 -15.969 1 96.81 51 VAL B N 1
ATOM 1437 C CA . VAL B 1 51 ? 5.258 -6.641 -15.992 1 96.81 51 VAL B CA 1
ATOM 1438 C C . VAL B 1 51 ? 6.195 -6.832 -14.797 1 96.81 51 VAL B C 1
ATOM 1440 O O . VAL B 1 51 ? 7.406 -6.621 -14.914 1 96.81 51 VAL B O 1
ATOM 1443 N N . LYS B 1 52 ? 5.645 -7.227 -13.664 1 97.56 52 LYS B N 1
ATOM 1444 C CA . LYS B 1 52 ? 6.48 -7.379 -12.477 1 97.56 52 LYS B CA 1
ATOM 1445 C C . LYS B 1 52 ? 7.473 -8.523 -12.648 1 97.56 52 LYS B C 1
ATOM 1447 O O . LYS B 1 52 ? 8.594 -8.469 -12.141 1 97.56 52 LYS B O 1
ATOM 1452 N N . VAL B 1 53 ? 7.09 -9.555 -13.312 1 98.06 53 VAL B N 1
ATOM 1453 C CA . VAL B 1 53 ? 8.008 -10.656 -13.578 1 98.06 53 VAL B CA 1
ATOM 1454 C C . VAL B 1 53 ? 9.156 -10.172 -14.461 1 98.06 53 VAL B C 1
ATOM 1456 O O . VAL B 1 53 ? 10.328 -10.461 -14.188 1 98.06 53 VAL B O 1
ATOM 1459 N N . LYS B 1 54 ? 8.812 -9.461 -15.477 1 97.94 54 LYS B N 1
ATOM 1460 C CA . LYS B 1 54 ? 9.828 -8.891 -16.359 1 97.94 54 LYS B CA 1
ATOM 1461 C C . LYS B 1 54 ? 10.781 -7.984 -15.578 1 97.94 54 LYS B C 1
ATOM 1463 O O . LYS B 1 54 ? 12 -8.062 -15.75 1 97.94 54 LYS B O 1
ATOM 1468 N N . ARG B 1 55 ? 10.281 -7.16 -14.734 1 98.19 55 ARG B N 1
ATOM 1469 C CA . ARG B 1 55 ? 11.094 -6.227 -13.961 1 98.19 55 ARG B CA 1
ATOM 1470 C C . ARG B 1 55 ? 11.992 -6.973 -12.977 1 98.19 55 ARG B C 1
ATOM 1472 O O . ARG B 1 55 ? 13.125 -6.551 -12.727 1 98.19 55 ARG B O 1
ATOM 1479 N N . LEU B 1 56 ? 11.477 -8.062 -12.453 1 98.31 56 LEU B N 1
ATOM 1480 C CA . LEU B 1 56 ? 12.234 -8.844 -11.484 1 98.31 56 LEU B CA 1
ATOM 1481 C C . LEU B 1 56 ? 13.445 -9.5 -12.148 1 98.31 56 LEU B C 1
ATOM 1483 O O . LEU B 1 56 ? 14.43 -9.812 -11.477 1 98.31 56 LEU B O 1
ATOM 1487 N N . SER B 1 57 ? 13.398 -9.719 -13.422 1 97.12 57 SER B N 1
ATOM 1488 C CA . SER B 1 57 ? 14.547 -10.258 -14.133 1 97.12 57 SER B CA 1
ATOM 1489 C C . SER B 1 57 ? 15.688 -9.242 -14.211 1 97.12 57 SER B C 1
ATOM 1491 O O . SER B 1 57 ? 16.859 -9.617 -14.32 1 97.12 57 SER B O 1
ATOM 1493 N N . ARG B 1 58 ? 15.352 -7.992 -14.109 1 97.62 58 ARG B N 1
ATOM 1494 C CA . ARG B 1 58 ? 16.344 -6.922 -14.164 1 97.62 58 ARG B CA 1
ATOM 1495 C C . ARG B 1 58 ? 16.922 -6.641 -12.773 1 97.62 58 ARG B C 1
ATOM 1497 O O . ARG B 1 58 ? 18.109 -6.395 -12.633 1 97.62 58 ARG B O 1
ATOM 1504 N N . ASP B 1 59 ? 16.156 -6.594 -11.844 1 98.56 59 ASP B N 1
ATOM 1505 C CA . ASP B 1 59 ? 16.5 -6.43 -10.43 1 98.56 59 ASP B CA 1
ATOM 1506 C C . ASP B 1 59 ? 15.586 -7.277 -9.547 1 98.56 59 ASP B C 1
ATOM 1508 O O . ASP B 1 59 ? 14.398 -6.98 -9.398 1 98.56 59 ASP B O 1
ATOM 1512 N N . PRO B 1 60 ? 16.031 -8.336 -8.984 1 98.69 60 PRO B N 1
ATOM 1513 C CA . PRO B 1 60 ? 15.188 -9.328 -8.32 1 98.69 60 PRO B CA 1
ATOM 1514 C C . PRO B 1 60 ? 14.742 -8.883 -6.93 1 98.69 60 PRO B C 1
ATOM 1516 O O . PRO B 1 60 ? 14.164 -9.672 -6.184 1 98.69 60 PRO B O 1
ATOM 1519 N N . ARG B 1 61 ? 15.031 -7.664 -6.555 1 98.88 61 ARG B N 1
ATOM 1520 C CA . ARG B 1 61 ? 14.648 -7.195 -5.227 1 98.88 61 ARG B CA 1
ATOM 1521 C C . ARG B 1 61 ? 13.234 -6.613 -5.238 1 98.88 61 ARG B C 1
ATOM 1523 O O . ARG B 1 61 ? 12.836 -5.965 -6.207 1 98.88 61 ARG B O 1
ATOM 1530 N N . ALA B 1 62 ? 12.5 -6.84 -4.16 1 98.94 62 ALA B N 1
ATOM 1531 C CA . ALA B 1 62 ? 11.164 -6.297 -3.973 1 98.94 62 ALA B CA 1
ATOM 1532 C C . ALA B 1 62 ? 10.852 -6.102 -2.49 1 98.94 62 ALA B C 1
ATOM 1534 O O . ALA B 1 62 ? 11.602 -6.562 -1.627 1 98.94 62 ALA B O 1
ATOM 1535 N N . SER B 1 63 ? 9.859 -5.367 -2.219 1 98.88 63 SER B N 1
ATOM 1536 C CA . SER B 1 63 ? 9.297 -5.254 -0.876 1 98.88 63 SER B CA 1
ATOM 1537 C C . SER B 1 63 ? 7.789 -5.445 -0.891 1 98.88 63 SER B C 1
ATOM 1539 O O . SER B 1 63 ? 7.141 -5.258 -1.925 1 98.88 63 SER B O 1
ATOM 1541 N N . ILE B 1 64 ? 7.242 -5.879 0.192 1 98.94 64 ILE B N 1
ATOM 1542 C CA . ILE B 1 64 ? 5.801 -5.922 0.425 1 98.94 64 ILE B CA 1
ATOM 1543 C C . ILE B 1 64 ? 5.48 -5.305 1.784 1 98.94 64 ILE B C 1
ATOM 1545 O O . ILE B 1 64 ? 6.133 -5.613 2.783 1 98.94 64 ILE B O 1
ATOM 1549 N N . VAL B 1 65 ? 4.539 -4.398 1.803 1 98.88 65 VAL B N 1
ATOM 1550 C CA . VAL B 1 65 ? 4.109 -3.74 3.033 1 98.88 65 VAL B CA 1
ATOM 1551 C C . VAL B 1 65 ? 2.664 -4.117 3.344 1 98.88 65 VAL B C 1
ATOM 1553 O O . VAL B 1 65 ? 1.808 -4.109 2.457 1 98.88 65 VAL B O 1
ATOM 1556 N N . VAL B 1 66 ? 2.418 -4.5 4.547 1 98.88 66 VAL B N 1
ATOM 1557 C CA . VAL B 1 66 ? 1.092 -4.871 5.031 1 98.88 66 VAL B CA 1
ATOM 1558 C C . VAL B 1 66 ? 0.726 -4.02 6.242 1 98.88 66 VAL B C 1
ATOM 1560 O O . VAL B 1 66 ? 1.505 -3.912 7.195 1 98.88 66 VAL B O 1
ATOM 1563 N N . ALA B 1 67 ? -0.442 -3.408 6.188 1 98.75 67 ALA B N 1
ATOM 1564 C CA . ALA B 1 67 ? -0.887 -2.541 7.277 1 98.75 67 ALA B CA 1
ATOM 1565 C C . ALA B 1 67 ? -2.189 -3.051 7.887 1 98.75 67 ALA B C 1
ATOM 1567 O O . ALA B 1 67 ? -3 -3.68 7.199 1 98.75 67 ALA B O 1
ATOM 1568 N N . ALA B 1 68 ? -2.383 -2.82 9.148 1 98.06 68 ALA B N 1
ATOM 1569 C CA . ALA B 1 68 ? -3.668 -3.066 9.797 1 98.06 68 ALA B CA 1
ATOM 1570 C C . ALA B 1 68 ? -4.746 -2.137 9.242 1 98.06 68 ALA B C 1
ATOM 1572 O O . ALA B 1 68 ? -4.445 -1.042 8.766 1 98.06 68 ALA B O 1
ATOM 1573 N N . PRO B 1 69 ? -5.961 -2.588 9.273 1 95.5 69 PRO B N 1
ATOM 1574 C CA . PRO B 1 69 ? -7.059 -1.72 8.836 1 95.5 69 PRO B CA 1
ATOM 1575 C C . PRO B 1 69 ? -7.121 -0.411 9.625 1 95.5 69 PRO B C 1
ATOM 1577 O O . PRO B 1 69 ? -6.617 -0.336 10.75 1 95.5 69 PRO B O 1
ATOM 1580 N N . VAL B 1 70 ? -7.773 0.551 9.016 1 92.25 70 VAL B N 1
ATOM 1581 C CA . VAL B 1 70 ? -7.758 1.921 9.523 1 92.25 70 VAL B CA 1
ATOM 1582 C C . VAL B 1 70 ? -8.492 1.988 10.859 1 92.25 70 VAL B C 1
ATOM 1584 O O . VAL B 1 70 ? -8.281 2.914 11.641 1 92.25 70 VAL B O 1
ATOM 1587 N N . GLU B 1 71 ? -9.375 0.982 11.141 1 91.44 71 GLU B N 1
ATOM 1588 C CA . GLU B 1 71 ? -10.156 0.969 12.375 1 91.44 71 GLU B CA 1
ATOM 1589 C C . GLU B 1 71 ? -9.297 0.546 13.562 1 91.44 71 GLU B C 1
ATOM 1591 O O . GLU B 1 71 ? -9.695 0.722 14.719 1 91.44 71 GLU B O 1
ATOM 1596 N N . GLU B 1 72 ? -8.18 -0.007 13.297 1 94.56 72 GLU B N 1
ATOM 1597 C CA . GLU B 1 72 ? -7.262 -0.468 14.328 1 94.56 72 GLU B CA 1
ATOM 1598 C C . GLU B 1 72 ? -6.141 0.542 14.562 1 94.56 72 GLU B C 1
ATOM 1600 O O . GLU B 1 72 ? -5.957 1.466 13.766 1 94.56 72 GLU B O 1
ATOM 1605 N N . ARG B 1 73 ? -5.492 0.366 15.711 1 94.06 73 ARG B N 1
ATOM 1606 C CA . ARG B 1 73 ? -4.273 1.148 15.898 1 94.06 73 ARG B CA 1
ATOM 1607 C C . ARG B 1 73 ? -3.275 0.88 14.781 1 94.06 73 ARG B C 1
ATOM 1609 O O . ARG B 1 73 ? -3.209 -0.233 14.25 1 94.06 73 ARG B O 1
ATOM 1616 N N . GLU B 1 74 ? -2.568 1.945 14.508 1 96.31 74 GLU B N 1
ATOM 1617 C CA . GLU B 1 74 ? -1.644 1.832 13.383 1 96.31 74 GLU B CA 1
ATOM 1618 C C . GLU B 1 74 ? -0.642 0.703 13.609 1 96.31 74 GLU B C 1
ATOM 1620 O O . GLU B 1 74 ? 0.001 0.632 14.656 1 96.31 74 GLU B O 1
ATOM 1625 N N . ARG B 1 75 ? -0.531 -0.137 12.656 1 98 75 ARG B N 1
ATOM 1626 C CA . ARG B 1 75 ? 0.435 -1.229 12.594 1 98 75 ARG B CA 1
ATOM 1627 C C . ARG B 1 75 ? 0.759 -1.592 11.148 1 98 75 ARG B C 1
ATOM 1629 O O . ARG B 1 75 ? -0.139 -1.682 10.305 1 98 75 ARG B O 1
ATOM 1636 N N . TRP B 1 76 ? 2.006 -1.771 10.922 1 98.69 76 TRP B N 1
ATOM 1637 C CA . TRP B 1 76 ? 2.377 -2.299 9.609 1 98.69 76 TRP B CA 1
ATOM 1638 C C . TRP B 1 76 ? 3.707 -3.043 9.68 1 98.69 76 TRP B C 1
ATOM 1640 O O . TRP B 1 76 ? 4.488 -2.842 10.617 1 98.69 76 TRP B O 1
ATOM 1650 N N . VAL B 1 77 ? 3.9 -3.932 8.766 1 98.81 77 VAL B N 1
ATOM 1651 C CA . VAL B 1 77 ? 5.125 -4.699 8.57 1 98.81 77 VAL B CA 1
ATOM 1652 C C . VAL B 1 77 ? 5.594 -4.555 7.121 1 98.81 77 VAL B C 1
ATOM 1654 O O . VAL B 1 77 ? 4.789 -4.629 6.191 1 98.81 77 VAL B O 1
ATOM 1657 N N . SER B 1 78 ? 6.844 -4.234 6.98 1 98.81 78 SER B N 1
ATOM 1658 C CA . SER B 1 78 ? 7.5 -4.215 5.676 1 98.81 78 SER B CA 1
ATOM 1659 C C . SER B 1 78 ? 8.539 -5.324 5.559 1 98.81 78 SER B C 1
ATOM 1661 O O . SER B 1 78 ? 9.398 -5.469 6.43 1 98.81 78 SER B O 1
ATOM 1663 N N . VAL B 1 79 ? 8.445 -6.094 4.527 1 98.88 79 VAL B N 1
ATOM 1664 C CA . VAL B 1 79 ? 9.391 -7.164 4.227 1 98.88 79 VAL B CA 1
ATOM 1665 C C . VAL B 1 79 ? 10.078 -6.891 2.887 1 98.88 79 VAL B C 1
ATOM 1667 O O . VAL B 1 79 ? 9.406 -6.637 1.882 1 98.88 79 VAL B O 1
ATOM 1670 N N . ALA B 1 80 ? 11.375 -6.867 2.891 1 98.88 80 ALA B N 1
ATOM 1671 C CA . ALA B 1 80 ? 12.141 -6.668 1.662 1 98.88 80 ALA B CA 1
ATOM 1672 C C . ALA B 1 80 ? 13.164 -7.785 1.465 1 98.88 80 ALA B C 1
ATOM 1674 O O . ALA B 1 80 ? 13.695 -8.32 2.438 1 98.88 80 ALA B O 1
ATOM 1675 N N . GLY B 1 81 ? 13.328 -8.117 0.225 1 98.75 81 GLY B N 1
ATOM 1676 C CA . GLY B 1 81 ? 14.328 -9.125 -0.078 1 98.75 81 GLY B CA 1
ATOM 1677 C C . GLY B 1 81 ? 14.367 -9.508 -1.545 1 98.75 81 GLY B C 1
ATOM 1678 O O . GLY B 1 81 ? 13.695 -8.883 -2.371 1 98.75 81 GLY B O 1
ATOM 1679 N N . ARG B 1 82 ? 15.195 -10.516 -1.8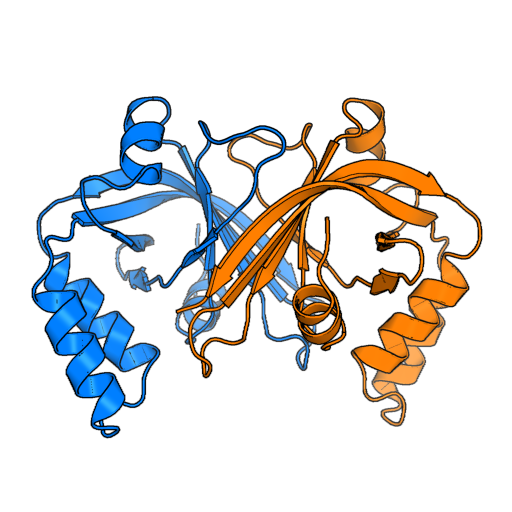34 1 98.75 82 ARG B N 1
ATOM 1680 C CA . ARG B 1 82 ? 15.305 -11.047 -3.188 1 98.75 82 ARG B CA 1
ATOM 1681 C C . ARG B 1 82 ? 14.109 -11.922 -3.533 1 98.75 82 ARG B C 1
ATOM 1683 O O . ARG B 1 82 ? 13.625 -12.688 -2.691 1 98.75 82 ARG B O 1
ATOM 1690 N N . VAL B 1 83 ? 13.727 -11.875 -4.793 1 98.94 83 VAL B N 1
ATOM 1691 C CA . VAL B 1 83 ? 12.57 -12.633 -5.25 1 98.94 83 VAL B CA 1
ATOM 16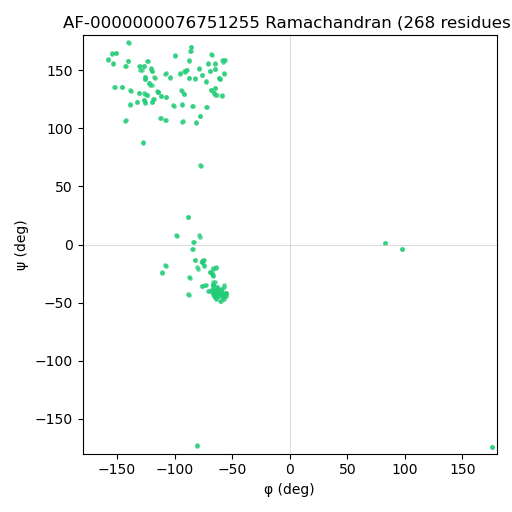92 C C . VAL B 1 83 ? 13.016 -13.703 -6.242 1 98.94 83 VAL B C 1
ATOM 1694 O O . VAL B 1 83 ? 13.82 -13.43 -7.141 1 98.94 83 VAL B O 1
ATOM 1697 N N . THR B 1 84 ? 12.562 -14.898 -6.023 1 98.75 84 THR B N 1
ATOM 1698 C CA . THR B 1 84 ? 12.648 -15.93 -7.051 1 98.75 84 THR B CA 1
ATOM 1699 C C . THR B 1 84 ? 11.289 -16.156 -7.703 1 98.75 84 THR B C 1
ATOM 1701 O O . THR B 1 84 ? 10.25 -16.047 -7.043 1 98.75 84 THR B O 1
ATOM 1704 N N . VAL B 1 85 ? 11.281 -16.422 -8.984 1 98.62 85 VAL B N 1
ATOM 1705 C CA . VAL B 1 85 ? 10.078 -16.766 -9.734 1 98.62 85 VAL B CA 1
ATOM 1706 C C . VAL B 1 85 ? 10.031 -18.281 -9.953 1 98.62 85 VAL B C 1
ATOM 1708 O O . VAL B 1 85 ? 10.938 -18.859 -10.562 1 98.62 85 VAL B O 1
ATOM 1711 N N . GLU B 1 86 ? 8.93 -18.828 -9.398 1 98.12 86 GLU B N 1
ATOM 1712 C CA . GLU B 1 86 ? 8.836 -20.297 -9.422 1 98.12 86 GLU B CA 1
ATOM 1713 C C . GLU B 1 86 ? 7.57 -20.75 -10.141 1 98.12 86 GLU B C 1
ATOM 1715 O O . GLU B 1 86 ? 6.484 -20.219 -9.898 1 98.12 86 GLU B O 1
ATOM 1720 N N . ALA B 1 87 ? 7.617 -21.797 -10.961 1 92.06 87 ALA B N 1
ATOM 1721 C CA . ALA B 1 87 ? 6.48 -22.281 -11.742 1 92.06 87 ALA B CA 1
ATOM 1722 C C . ALA B 1 87 ? 5.641 -23.266 -10.93 1 92.06 87 ALA B C 1
ATOM 1724 O O . ALA B 1 87 ? 4.43 -23.375 -11.141 1 92.06 87 ALA B O 1
ATOM 1725 N N . ASP B 1 88 ? 6.289 -23.906 -10.07 1 95.25 88 ASP B N 1
ATOM 1726 C CA . ASP B 1 88 ? 5.594 -24.969 -9.344 1 95.25 88 ASP B CA 1
ATOM 1727 C C . ASP B 1 88 ? 4.781 -24.406 -8.18 1 95.25 88 ASP B C 1
ATOM 1729 O O . ASP B 1 88 ? 5.191 -23.422 -7.551 1 95.25 88 ASP B O 1
ATOM 1733 N N . GLY B 1 89 ? 3.641 -24.953 -7.922 1 97.62 89 GLY B N 1
ATOM 1734 C CA . GLY B 1 89 ? 2.871 -24.656 -6.719 1 97.62 89 GLY B CA 1
ATOM 1735 C C . GLY B 1 89 ? 2.043 -23.391 -6.832 1 97.62 89 GLY B C 1
ATOM 1736 O O . GLY B 1 89 ? 1.383 -23 -5.871 1 97.62 89 GLY B O 1
ATOM 1737 N N . ALA B 1 90 ? 2.107 -22.75 -7.973 1 98.31 90 ALA B N 1
ATOM 1738 C CA . ALA B 1 90 ? 1.431 -21.453 -8.117 1 98.31 90 ALA B CA 1
ATOM 1739 C C . ALA B 1 90 ? -0.084 -21.625 -8.023 1 98.31 90 ALA B C 1
ATOM 1741 O O . ALA B 1 90 ? -0.758 -20.828 -7.363 1 98.31 90 ALA B O 1
ATOM 1742 N N . HIS B 1 91 ? -0.631 -22.656 -8.672 1 98.19 91 HIS B N 1
ATOM 1743 C CA . HIS B 1 91 ? -2.072 -22.875 -8.633 1 98.19 91 HIS B CA 1
ATOM 1744 C C . HIS B 1 91 ? -2.533 -23.266 -7.238 1 98.19 91 HIS B C 1
ATOM 1746 O O . HIS B 1 91 ? -3.605 -22.859 -6.793 1 98.19 91 HIS B O 1
ATOM 1752 N N . GLU B 1 92 ? -1.752 -24.094 -6.547 1 98.38 92 GLU B N 1
ATOM 1753 C CA . GLU B 1 92 ? -2.076 -24.438 -5.168 1 98.38 92 GLU B CA 1
ATOM 1754 C C . GLU B 1 92 ? -2.086 -23.203 -4.273 1 98.38 92 GLU B C 1
ATOM 1756 O O . GLU B 1 92 ? -2.971 -23.062 -3.428 1 98.38 92 GLU B O 1
ATOM 1761 N N . LEU B 1 93 ? -1.1 -22.359 -4.434 1 98.62 93 LEU B N 1
ATOM 1762 C CA . LEU B 1 93 ? -1.045 -21.109 -3.682 1 98.62 93 LEU B CA 1
ATOM 1763 C C . LEU B 1 93 ? -2.262 -20.234 -3.984 1 98.62 93 LEU B C 1
ATOM 1765 O O . LEU B 1 93 ? -2.898 -19.719 -3.068 1 98.62 93 LEU B O 1
ATOM 1769 N N . ALA B 1 94 ? -2.572 -20.062 -5.277 1 98.38 94 ALA B N 1
ATOM 1770 C CA . ALA B 1 94 ? -3.725 -19.266 -5.695 1 98.38 94 ALA B CA 1
ATOM 1771 C C . ALA B 1 94 ? -5.008 -19.766 -5.039 1 98.38 94 ALA B C 1
ATOM 1773 O O . ALA B 1 94 ? -5.824 -18.969 -4.566 1 98.38 94 ALA B O 1
ATOM 1774 N N . ALA B 1 95 ? -5.152 -21.094 -4.992 1 98.44 95 ALA B N 1
ATOM 1775 C CA . ALA B 1 95 ? -6.344 -21.688 -4.398 1 98.44 95 ALA B CA 1
ATOM 1776 C C . ALA B 1 95 ? -6.426 -21.391 -2.904 1 98.44 95 ALA B C 1
ATOM 1778 O O . ALA B 1 95 ? -7.492 -21.047 -2.387 1 98.44 95 ALA B O 1
ATOM 1779 N N . ARG B 1 96 ? -5.293 -21.547 -2.193 1 98.38 96 ARG B N 1
ATOM 1780 C CA . ARG B 1 96 ? -5.273 -21.25 -0.763 1 98.38 96 ARG B CA 1
ATOM 1781 C C . ARG B 1 96 ? -5.598 -19.797 -0.497 1 98.38 96 ARG B C 1
ATOM 1783 O O . ARG B 1 96 ? -6.352 -19.469 0.423 1 98.38 96 ARG B O 1
ATOM 1790 N N . LEU B 1 97 ? -5.051 -18.906 -1.312 1 98.62 97 LEU B N 1
ATOM 1791 C CA . LEU B 1 97 ? -5.277 -17.484 -1.118 1 98.62 97 LEU B CA 1
ATOM 1792 C C . LEU B 1 97 ? -6.715 -17.109 -1.464 1 98.62 97 LEU B C 1
ATOM 1794 O O . LEU B 1 97 ? -7.328 -16.281 -0.781 1 98.62 97 LEU B O 1
ATOM 1798 N N . ALA B 1 98 ? -7.246 -17.703 -2.535 1 98.25 98 ALA B N 1
ATOM 1799 C CA . ALA B 1 98 ? -8.648 -17.453 -2.85 1 98.25 98 ALA B CA 1
ATOM 1800 C C . ALA B 1 98 ? -9.547 -17.828 -1.676 1 98.25 98 ALA B C 1
ATOM 1802 O O . ALA B 1 98 ? -10.484 -17.109 -1.34 1 98.25 98 ALA B O 1
ATOM 1803 N N . ALA B 1 99 ? -9.281 -18.969 -1.052 1 97.75 99 ALA B N 1
ATOM 1804 C CA . ALA B 1 99 ? -10.062 -19.422 0.091 1 97.75 99 ALA B CA 1
ATOM 1805 C C . ALA B 1 99 ? -9.898 -18.484 1.282 1 97.75 99 ALA B C 1
ATOM 1807 O O . ALA B 1 99 ? -10.82 -18.297 2.076 1 97.75 99 ALA B O 1
ATOM 1808 N N . LYS B 1 100 ? -8.703 -17.906 1.364 1 97.81 100 LYS B N 1
ATOM 1809 C CA . LYS B 1 100 ? -8.414 -16.969 2.447 1 97.81 100 LYS B CA 1
ATOM 1810 C C . LYS B 1 100 ? -9.133 -15.648 2.24 1 97.81 100 LYS B C 1
ATOM 1812 O O . LYS B 1 100 ? -9.625 -15.047 3.199 1 97.81 100 LYS B O 1
ATOM 1817 N N . TYR B 1 101 ? -9.305 -15.164 0.997 1 97.62 101 TYR B N 1
ATOM 1818 C CA . TYR B 1 101 ? -9.688 -13.781 0.718 1 97.62 101 TYR B CA 1
ATOM 1819 C C . TYR B 1 101 ? -11.125 -13.711 0.214 1 97.62 101 TYR B C 1
ATOM 1821 O O . TYR B 1 101 ? -11.742 -12.648 0.236 1 97.62 101 TYR B O 1
ATOM 1829 N N . TRP B 1 102 ? -11.672 -14.812 -0.239 1 96.94 102 TRP B N 1
ATOM 1830 C CA . TRP B 1 102 ? -13.016 -14.82 -0.813 1 96.94 102 TRP B CA 1
ATOM 1831 C C . TRP B 1 102 ? -13.938 -15.758 -0.044 1 96.94 102 TRP B C 1
ATOM 1833 O O . TRP B 1 102 ? -13.469 -16.719 0.582 1 96.94 102 TRP B O 1
ATOM 1843 N N . ASP B 1 103 ? -15.234 -15.422 -0.056 1 96.12 103 ASP B N 1
ATOM 1844 C CA . ASP B 1 103 ? -16.266 -16.406 0.281 1 96.12 103 ASP B CA 1
ATOM 1845 C C . ASP B 1 103 ? -16.578 -17.297 -0.91 1 96.12 103 ASP B C 1
ATOM 1847 O O . ASP B 1 103 ? -17.328 -16.922 -1.804 1 96.12 103 ASP B O 1
ATOM 1851 N N . LEU B 1 104 ? -16.109 -18.484 -0.871 1 96.25 104 LEU B N 1
ATOM 1852 C CA . LEU B 1 104 ? -16.188 -19.359 -2.037 1 96.25 104 LEU B CA 1
ATOM 1853 C C . LEU B 1 104 ? -17.547 -20.062 -2.113 1 96.25 104 LEU B C 1
ATOM 1855 O O . LEU B 1 104 ? -17.828 -20.766 -3.086 1 96.25 104 LEU B O 1
ATOM 1859 N N . ASP B 1 105 ? -18.375 -19.828 -1.07 1 96.62 105 ASP B N 1
ATOM 1860 C CA . ASP B 1 105 ? -19.766 -20.266 -1.169 1 96.62 105 ASP B CA 1
ATOM 1861 C C . ASP B 1 105 ? -20.562 -19.344 -2.094 1 96.62 105 ASP B C 1
ATOM 1863 O O . ASP B 1 105 ? -21.656 -19.703 -2.527 1 96.62 105 ASP B O 1
ATOM 1867 N N . ASP B 1 106 ? -20.047 -18.219 -2.33 1 96.31 106 ASP B N 1
ATOM 1868 C CA . ASP B 1 106 ? -20.609 -17.328 -3.34 1 96.31 106 ASP B CA 1
ATOM 1869 C C . ASP B 1 106 ? -20.328 -17.844 -4.75 1 96.31 106 ASP B C 1
ATOM 1871 O O . ASP B 1 106 ? -19.172 -17.953 -5.152 1 96.31 106 ASP B O 1
ATOM 1875 N N . PRO B 1 107 ? -21.391 -18.141 -5.496 1 97.19 107 PRO B N 1
ATOM 1876 C CA . PRO B 1 107 ? -21.188 -18.703 -6.832 1 97.19 107 PRO B CA 1
ATOM 1877 C C . PRO B 1 107 ? -20.328 -17.797 -7.723 1 97.19 107 PRO B C 1
ATOM 1879 O O . PRO B 1 107 ? -19.578 -18.297 -8.562 1 97.19 107 PRO B O 1
ATOM 1882 N N . ALA B 1 108 ? -20.5 -16.562 -7.578 1 95.81 108 ALA B N 1
ATOM 1883 C CA . ALA B 1 108 ? -19.688 -15.633 -8.375 1 95.81 108 ALA B CA 1
ATOM 1884 C C . ALA B 1 108 ? -18.203 -15.789 -8.055 1 95.81 108 ALA B C 1
ATOM 1886 O O . ALA B 1 108 ? -17.359 -15.766 -8.961 1 95.81 108 ALA B O 1
ATOM 1887 N N . ARG B 1 109 ? -17.844 -16 -6.863 1 96.5 109 ARG B N 1
ATOM 1888 C CA . ARG B 1 109 ? -16.438 -16.156 -6.465 1 96.5 109 ARG B CA 1
ATOM 1889 C C . ARG B 1 109 ? -15.922 -17.547 -6.855 1 96.5 109 ARG B C 1
ATOM 1891 O O . ARG B 1 109 ? -14.75 -17.688 -7.199 1 96.5 109 ARG B O 1
ATOM 1898 N N . ALA B 1 110 ? -16.766 -18.469 -6.762 1 97.12 110 ALA B N 1
ATOM 1899 C CA . ALA B 1 110 ? -16.375 -19.797 -7.227 1 97.12 110 ALA B CA 1
ATOM 1900 C C . ALA B 1 110 ? -16 -19.781 -8.703 1 97.12 110 ALA B C 1
ATOM 1902 O O . ALA B 1 110 ? -15.031 -20.422 -9.117 1 97.12 110 ALA B O 1
ATOM 1903 N N . GLU B 1 111 ? -16.797 -19.031 -9.445 1 97.62 111 GLU B N 1
ATOM 1904 C CA . GLU B 1 111 ? -16.5 -18.875 -10.867 1 97.62 111 GLU B CA 1
ATOM 1905 C C . GLU B 1 111 ? -15.203 -18.094 -11.078 1 97.62 111 GLU B C 1
ATOM 1907 O O . GLU B 1 111 ? -14.398 -18.438 -11.945 1 97.62 111 GLU B O 1
ATOM 1912 N N . ASP B 1 112 ? -15 -17.031 -10.305 1 96.38 112 ASP B N 1
ATOM 1913 C CA . ASP B 1 112 ? -13.75 -16.281 -10.367 1 96.38 112 ASP B CA 1
ATOM 1914 C C . ASP B 1 112 ? -12.547 -17.188 -10.125 1 96.38 112 ASP B C 1
ATOM 1916 O O . ASP B 1 112 ? -11.523 -17.062 -10.797 1 96.38 112 ASP B O 1
ATOM 1920 N N . LEU B 1 113 ? -12.688 -18.078 -9.156 1 97.5 113 LEU B N 1
ATOM 1921 C CA . LEU B 1 113 ? -11.594 -18.984 -8.836 1 97.5 113 LEU B CA 1
ATOM 1922 C C . LEU B 1 113 ? -11.312 -19.938 -9.992 1 97.5 113 LEU B C 1
ATOM 1924 O O . LEU B 1 113 ? -10.148 -20.172 -10.336 1 97.5 113 LEU B O 1
ATOM 1928 N N . LYS B 1 114 ? -12.352 -20.469 -10.578 1 98 114 LYS B N 1
ATOM 1929 C CA . LYS B 1 114 ? -12.18 -21.344 -11.734 1 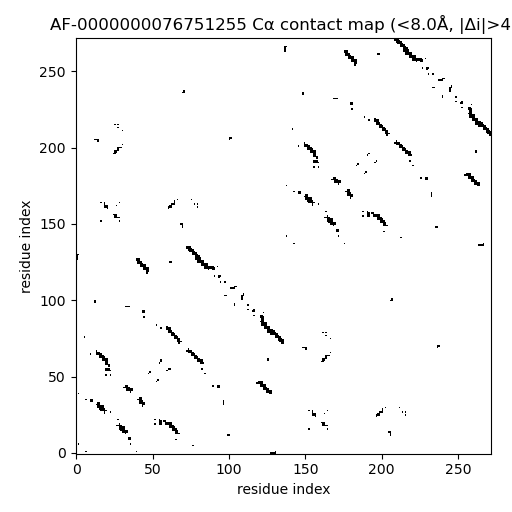98 114 LYS B CA 1
ATOM 1930 C C . LYS B 1 114 ? -11.406 -20.625 -12.844 1 98 114 LYS B C 1
ATOM 1932 O O . LYS B 1 114 ? -10.484 -21.203 -13.43 1 98 114 LYS B O 1
ATOM 1937 N N . ASN B 1 115 ? -11.773 -19.375 -13.102 1 97.69 115 ASN B N 1
ATOM 1938 C CA . ASN B 1 115 ? -11.094 -18.578 -14.117 1 97.69 115 ASN B CA 1
ATOM 1939 C C . ASN B 1 115 ? -9.633 -18.328 -13.75 1 97.69 115 ASN B C 1
ATOM 1941 O O . ASN B 1 115 ? -8.75 -18.406 -14.602 1 97.69 115 ASN B O 1
ATOM 1945 N N . LEU B 1 116 ? -9.414 -18.031 -12.5 1 96.88 116 LEU B N 1
ATOM 1946 C CA . LEU B 1 116 ? -8.07 -17.812 -11.984 1 96.88 116 LEU B CA 1
ATOM 1947 C C . LEU B 1 116 ? -7.199 -19.062 -12.195 1 96.88 116 LEU B C 1
ATOM 1949 O O . LEU B 1 116 ? -6.062 -18.953 -12.656 1 96.88 116 LEU B O 1
ATOM 1953 N N . LEU B 1 117 ? -7.746 -20.203 -11.961 1 97.5 117 LEU B N 1
ATOM 1954 C CA . LEU B 1 117 ? -6.988 -21.453 -12.016 1 97.5 117 LEU B CA 1
ATOM 1955 C C . LEU B 1 117 ? -6.859 -21.938 -13.453 1 97.5 117 LEU B C 1
ATOM 1957 O O . LEU B 1 117 ? -6.051 -22.828 -13.734 1 97.5 117 LEU B O 1
ATOM 1961 N N . ALA B 1 118 ? -7.625 -21.375 -14.352 1 98.06 118 ALA B N 1
ATOM 1962 C CA . ALA B 1 118 ? -7.531 -21.719 -15.766 1 98.06 118 ALA B CA 1
ATOM 1963 C C . ALA B 1 118 ? -6.363 -21 -16.438 1 98.06 118 ALA B C 1
ATOM 1965 O O . ALA B 1 118 ? -5.926 -21.391 -17.516 1 98.06 118 ALA B O 1
ATOM 1966 N N . GLU B 1 119 ? -5.898 -19.953 -15.828 1 97.38 119 GLU B N 1
ATOM 1967 C CA . GLU B 1 119 ? -4.777 -19.188 -16.359 1 97.38 119 GLU B CA 1
ATOM 1968 C C . GLU B 1 119 ? -3.447 -19.719 -15.836 1 97.38 119 GLU B C 1
ATOM 1970 O O . GLU B 1 119 ? -3.387 -20.281 -14.742 1 97.38 119 GLU B O 1
ATOM 1975 N N . GLU B 1 120 ? -2.379 -19.562 -16.688 1 97.88 120 GLU B N 1
ATOM 1976 C CA . GLU B 1 120 ? -1.044 -19.875 -16.203 1 97.88 120 GLU B CA 1
ATOM 1977 C C . GLU B 1 120 ? -0.625 -18.938 -15.078 1 97.88 120 GLU B C 1
ATOM 1979 O O . GLU B 1 120 ? -0.86 -17.719 -15.164 1 97.88 120 GLU B O 1
ATOM 1984 N N . GLN B 1 121 ? -0.06 -19.562 -14.047 1 98.38 121 GLN B N 1
ATOM 1985 C CA . GLN B 1 121 ? 0.431 -18.781 -12.906 1 98.38 121 GLN B CA 1
ATOM 1986 C C . GLN B 1 121 ? 1.866 -19.172 -12.562 1 98.38 121 GLN B C 1
ATOM 1988 O O . GLN B 1 121 ? 2.293 -20.297 -12.82 1 98.38 121 GLN B O 1
ATOM 1993 N N . VAL B 1 122 ? 2.619 -18.219 -12.023 1 98.69 122 VAL B N 1
ATOM 1994 C CA . VAL B 1 122 ? 3.887 -18.469 -11.352 1 98.69 122 VAL B CA 1
ATOM 1995 C C . VAL B 1 122 ? 3.836 -17.906 -9.93 1 98.69 122 VAL B C 1
ATOM 1997 O O . VAL B 1 122 ? 2.979 -17.078 -9.617 1 98.69 122 VAL B O 1
ATOM 2000 N N . ARG B 1 123 ? 4.711 -18.453 -9.086 1 98.69 123 ARG B N 1
ATOM 2001 C CA . ARG B 1 123 ? 4.879 -17.906 -7.738 1 98.69 123 ARG B CA 1
ATOM 2002 C C . ARG B 1 123 ? 6.02 -16.906 -7.691 1 98.69 123 ARG B C 1
ATOM 2004 O O . ARG B 1 123 ? 7.078 -17.125 -8.289 1 98.69 123 ARG B O 1
ATOM 2011 N N . LEU B 1 124 ? 5.793 -15.797 -7.109 1 98.94 124 LEU B N 1
ATOM 2012 C CA . LEU B 1 124 ? 6.855 -14.922 -6.633 1 98.94 124 LEU B CA 1
ATOM 2013 C C . LEU B 1 124 ? 7.172 -15.211 -5.168 1 98.94 124 LEU B C 1
ATOM 2015 O O . LEU B 1 124 ? 6.285 -15.148 -4.312 1 98.94 124 LEU B O 1
ATOM 2019 N N . VAL B 1 125 ? 8.422 -15.578 -4.918 1 98.94 125 VAL B N 1
ATOM 2020 C CA . VAL B 1 125 ? 8.852 -15.922 -3.564 1 98.94 125 VAL B CA 1
ATOM 2021 C C . VAL B 1 125 ? 9.844 -14.875 -3.059 1 98.94 125 VAL B C 1
ATOM 2023 O O . VAL B 1 125 ? 10.984 -14.812 -3.533 1 98.94 125 VAL B O 1
ATOM 2026 N N . ILE B 1 126 ? 9.422 -14.062 -2.119 1 98.94 126 ILE B N 1
ATOM 2027 C CA . ILE B 1 126 ? 10.305 -13.078 -1.493 1 98.94 126 ILE B CA 1
ATOM 2028 C C . ILE B 1 126 ? 11.078 -13.734 -0.35 1 98.94 126 ILE B C 1
ATOM 2030 O O . ILE B 1 126 ? 10.477 -14.289 0.576 1 98.94 126 ILE B O 1
ATOM 2034 N N . HIS B 1 127 ? 12.352 -13.719 -0.485 1 98.81 127 HIS B N 1
ATOM 2035 C CA . HIS B 1 127 ? 13.258 -14.156 0.572 1 98.81 127 HIS B CA 1
ATOM 2036 C C . HIS B 1 127 ? 13.703 -12.984 1.44 1 98.81 127 HIS B C 1
ATOM 2038 O O . HIS B 1 127 ? 14.555 -12.203 1.034 1 98.81 127 HIS B O 1
ATOM 2044 N N . PRO B 1 128 ? 13.148 -12.906 2.664 1 98.25 128 PRO B N 1
ATOM 2045 C CA . PRO B 1 128 ? 13.344 -11.688 3.447 1 98.25 128 PRO B CA 1
ATOM 2046 C C . PRO B 1 128 ? 14.805 -11.43 3.799 1 98.25 128 PRO B C 1
ATOM 2048 O O . PRO B 1 128 ? 15.484 -12.328 4.316 1 98.25 128 PRO B O 1
ATOM 2051 N N . ASP B 1 129 ? 15.289 -10.203 3.502 1 97.19 129 ASP B N 1
ATOM 2052 C CA . ASP B 1 129 ? 16.609 -9.719 3.924 1 97.19 129 ASP B CA 1
ATOM 2053 C C . ASP B 1 129 ? 16.469 -8.609 4.961 1 97.19 129 ASP B C 1
ATOM 2055 O O . ASP B 1 129 ? 17.406 -8.336 5.707 1 97.19 129 ASP B O 1
ATOM 2059 N N . ALA B 1 130 ? 15.359 -7.934 4.969 1 97.94 130 ALA B N 1
ATOM 2060 C CA . ALA B 1 130 ? 15.07 -6.848 5.902 1 97.94 130 ALA B CA 1
ATOM 2061 C C . ALA B 1 130 ? 13.586 -6.828 6.277 1 97.94 130 ALA B C 1
ATOM 2063 O O . ALA B 1 130 ? 12.727 -7.035 5.422 1 97.94 130 ALA B O 1
ATOM 2064 N N . VAL B 1 131 ? 13.32 -6.664 7.535 1 98.31 131 VAL B N 1
ATOM 2065 C CA . VAL B 1 131 ? 11.961 -6.504 8.039 1 98.31 131 VAL B CA 1
ATOM 2066 C C . VAL B 1 131 ? 11.875 -5.238 8.891 1 98.31 131 VAL B C 1
ATOM 2068 O O . VAL B 1 131 ? 12.695 -5.027 9.789 1 98.31 131 VAL B O 1
ATOM 2071 N N . HIS B 1 132 ? 10.984 -4.355 8.547 1 98 132 HIS B N 1
ATOM 2072 C CA . HIS B 1 132 ? 10.672 -3.174 9.336 1 98 132 HIS B CA 1
ATOM 2073 C C . HIS B 1 132 ? 9.227 -3.205 9.828 1 98 132 HIS B C 1
ATOM 2075 O O . HIS B 1 132 ? 8.352 -3.766 9.164 1 98 132 HIS B O 1
ATOM 2081 N N . ARG B 1 133 ? 9.008 -2.762 10.945 1 97.62 133 ARG B N 1
ATOM 2082 C CA . ARG B 1 133 ? 7.66 -2.785 11.508 1 97.62 133 ARG B CA 1
ATOM 2083 C C . ARG B 1 133 ? 7.387 -1.525 12.32 1 97.62 133 ARG B C 1
ATOM 2085 O O . ARG B 1 133 ? 8.32 -0.873 12.797 1 97.62 133 ARG B O 1
ATOM 2092 N N . PHE B 1 134 ? 6.219 -1.138 12.438 1 97.19 134 PHE B N 1
ATOM 2093 C CA . PHE B 1 134 ? 5.695 -0.062 13.273 1 97.19 134 PHE B CA 1
ATOM 2094 C C . PHE B 1 134 ? 4.391 -0.48 13.945 1 97.19 134 PHE B C 1
ATOM 2096 O O . PHE B 1 134 ? 3.551 -1.133 13.32 1 97.19 134 PHE B O 1
ATOM 2103 N N . SER B 1 135 ? 4.328 -0.233 15.234 1 91.5 135 SER B N 1
ATOM 2104 C CA . SER B 1 135 ? 3.088 -0.452 15.977 1 91.5 135 SER B CA 1
ATOM 2105 C C . SER B 1 135 ? 2.83 0.677 16.969 1 91.5 135 SER B C 1
ATOM 2107 O O . SER B 1 135 ? 3.736 1.091 17.688 1 91.5 135 SER B O 1
ATOM 2109 N N . TYR B 1 136 ? 1.69 1.366 16.812 1 82.69 136 TYR B N 1
ATOM 2110 C CA . TYR B 1 136 ? 1.268 2.402 17.75 1 82.69 136 TYR B CA 1
ATOM 2111 C C . TYR B 1 136 ? 0.075 1.938 18.562 1 82.69 136 TYR B C 1
ATOM 2113 O O . TYR B 1 136 ? -0.838 1.295 18.047 1 82.69 136 TYR B O 1
#